Protein AF-0000000085176954 (afdb_homodimer)

pLDDT: mean 92.52, std 8.66, range [56.09, 98.75]

Structure (mmCIF, N/CA/C/O backbone):
data_AF-0000000085176954-model_v1
#
loop_
_entity.id
_entity.type
_entity.pdbx_description
1 polymer 'Uncharacterized protein'
#
loop_
_atom_site.group_PDB
_atom_site.id
_atom_site.type_symbol
_atom_site.label_atom_id
_atom_site.label_alt_id
_atom_site.label_comp_id
_atom_site.label_asym_id
_atom_site.label_entity_id
_atom_site.label_seq_id
_atom_site.pdbx_PDB_ins_code
_atom_site.Cartn_x
_atom_site.Cartn_y
_atom_site.Cartn_z
_atom_site.occupancy
_atom_site.B_iso_or_equiv
_atom_site.auth_seq_id
_atom_site.auth_comp_id
_atom_site.auth_asym_id
_atom_site.auth_atom_id
_atom_site.pdbx_PDB_model_num
ATOM 1 N N . MET A 1 1 ? 3.73 24.859 1.054 1 97.12 1 MET A N 1
ATOM 2 C CA . MET A 1 1 ? 4.754 23.859 0.743 1 97.12 1 MET A CA 1
ATOM 3 C C . MET A 1 1 ? 6.09 24.25 1.365 1 97.12 1 MET A C 1
ATOM 5 O O . MET A 1 1 ? 6.562 25.375 1.188 1 97.12 1 MET A O 1
ATOM 9 N N . ILE A 1 2 ? 6.617 23.312 2.092 1 95.75 2 ILE A N 1
ATOM 10 C CA . ILE A 1 2 ? 7.93 23.484 2.711 1 95.75 2 ILE A CA 1
ATOM 11 C C . ILE A 1 2 ? 9.016 22.969 1.763 1 95.75 2 ILE A C 1
ATOM 13 O O . ILE A 1 2 ? 9.008 21.797 1.373 1 95.75 2 ILE A O 1
ATOM 17 N N . ALA A 1 3 ? 9.977 23.812 1.433 1 93.88 3 ALA A N 1
ATOM 18 C CA . ALA A 1 3 ? 10.969 23.406 0.445 1 93.88 3 ALA A CA 1
ATOM 19 C C . ALA A 1 3 ? 12.383 23.703 0.931 1 93.88 3 ALA A C 1
ATOM 21 O O . ALA A 1 3 ? 12.609 24.719 1.595 1 93.88 3 ALA A O 1
ATOM 22 N N . HIS A 1 4 ? 13.219 22.797 0.667 1 89.81 4 HIS A N 1
ATOM 23 C CA . HIS A 1 4 ? 14.648 23.016 0.852 1 89.81 4 HIS A CA 1
ATOM 24 C C . HIS A 1 4 ? 15.266 23.672 -0.375 1 89.81 4 HIS A C 1
ATOM 26 O O . HIS A 1 4 ? 14.852 23.406 -1.505 1 89.81 4 HIS A O 1
ATOM 32 N N . ARG A 1 5 ? 16.297 24.391 -0.178 1 88.44 5 ARG A N 1
ATOM 33 C CA . ARG A 1 5 ? 16.906 25.156 -1.252 1 88.44 5 ARG A CA 1
ATOM 34 C C . ARG A 1 5 ? 17.453 24.234 -2.342 1 88.44 5 ARG A C 1
ATOM 36 O O . ARG A 1 5 ? 17.453 24.594 -3.521 1 88.44 5 ARG A O 1
ATOM 43 N N . LEU A 1 6 ? 17.844 23.078 -2.004 1 85.25 6 LEU A N 1
ATOM 44 C CA . LEU A 1 6 ? 18.438 22.141 -2.949 1 85.25 6 LEU A CA 1
ATOM 45 C C . LEU A 1 6 ? 17.375 21.531 -3.854 1 85.25 6 LEU A C 1
ATOM 47 O O . LEU A 1 6 ? 17.719 20.922 -4.879 1 85.25 6 LEU A O 1
ATOM 51 N N . ARG A 1 7 ? 16.078 21.766 -3.506 1 87.06 7 ARG A N 1
ATOM 52 C CA . ARG A 1 7 ? 15 21.188 -4.293 1 87.06 7 ARG A CA 1
ATOM 53 C C . ARG A 1 7 ? 14.055 22.266 -4.805 1 87.06 7 ARG A C 1
ATOM 55 O O . ARG A 1 7 ? 12.867 22 -5.027 1 87.06 7 ARG A O 1
ATOM 62 N N . ILE A 1 8 ? 14.594 23.375 -5 1 89.81 8 ILE A N 1
ATOM 63 C CA . ILE A 1 8 ? 13.742 24.531 -5.266 1 89.81 8 ILE A CA 1
ATOM 64 C C . ILE A 1 8 ? 13.031 24.344 -6.602 1 89.81 8 ILE A C 1
ATOM 66 O O . ILE A 1 8 ? 11.852 24.703 -6.738 1 89.81 8 ILE A O 1
ATOM 70 N N . GLU A 1 9 ? 13.664 23.859 -7.582 1 90.94 9 GLU A N 1
ATOM 71 C CA . GLU A 1 9 ? 13.047 23.719 -8.898 1 90.94 9 GLU A CA 1
ATOM 72 C C . GLU A 1 9 ? 11.867 22.75 -8.852 1 90.94 9 GLU A C 1
ATOM 74 O O . GLU A 1 9 ? 10.781 23.078 -9.336 1 90.94 9 GLU A O 1
ATOM 79 N N . HIS A 1 10 ? 12.133 21.688 -8.258 1 90.25 10 HIS A N 1
ATOM 80 C CA . HIS A 1 10 ? 11.055 20.703 -8.125 1 90.25 10 HIS A CA 1
ATOM 81 C C . HIS A 1 10 ? 9.914 21.266 -7.27 1 90.25 10 HIS A C 1
ATOM 83 O O . HIS A 1 10 ? 8.742 21.062 -7.594 1 90.25 10 HIS A O 1
ATOM 89 N N . ALA A 1 11 ? 10.266 21.859 -6.207 1 93.62 11 ALA A N 1
ATOM 90 C CA . ALA A 1 11 ? 9.273 22.406 -5.281 1 93.62 11 ALA A CA 1
ATOM 91 C C . ALA A 1 11 ? 8.398 23.453 -5.973 1 93.62 11 ALA A C 1
ATOM 93 O O . ALA A 1 11 ? 7.188 23.5 -5.75 1 93.62 11 ALA A O 1
ATOM 94 N N . GLN A 1 12 ? 9.023 24.25 -6.793 1 94.06 12 GLN A N 1
ATOM 95 C CA . GLN A 1 12 ? 8.281 25.281 -7.508 1 94.06 12 GLN A CA 1
ATOM 96 C C . GLN A 1 12 ? 7.277 24.672 -8.477 1 94.06 12 GLN A C 1
ATOM 98 O O . GLN A 1 12 ? 6.137 25.141 -8.57 1 94.06 12 GLN A O 1
ATOM 103 N N . LEU A 1 13 ? 7.676 23.688 -9.172 1 93.5 13 LEU A N 1
ATOM 104 C CA . LEU A 1 13 ? 6.785 23 -10.102 1 93.5 13 LEU A CA 1
ATOM 105 C C . LEU A 1 13 ? 5.59 22.406 -9.367 1 93.5 13 LEU A C 1
ATOM 107 O O . LEU A 1 13 ? 4.445 22.578 -9.789 1 93.5 13 LEU A O 1
ATOM 111 N N . LEU A 1 14 ? 5.914 21.719 -8.289 1 93.81 14 LEU A N 1
ATOM 112 C CA . LEU A 1 14 ? 4.863 21.094 -7.496 1 93.81 14 LEU A CA 1
ATOM 113 C C . LEU A 1 14 ? 3.924 22.141 -6.914 1 93.81 14 LEU A C 1
ATOM 115 O O . LEU A 1 14 ? 2.705 21.969 -6.902 1 93.81 14 LEU A O 1
ATOM 119 N N . ALA A 1 15 ? 4.449 23.203 -6.387 1 95.38 15 ALA A N 1
ATOM 120 C CA . ALA A 1 15 ? 3.656 24.281 -5.816 1 95.38 15 ALA A CA 1
ATOM 121 C C . ALA A 1 15 ? 2.713 24.891 -6.859 1 95.38 15 ALA A C 1
ATOM 123 O O . ALA A 1 15 ? 1.558 25.188 -6.555 1 95.38 15 ALA A O 1
ATOM 124 N N . ASP A 1 16 ? 3.195 25.062 -8.055 1 94.44 16 ASP A N 1
ATOM 125 C CA . ASP A 1 16 ? 2.369 25.594 -9.141 1 94.44 16 ASP A CA 1
ATOM 126 C C . ASP A 1 16 ? 1.221 24.641 -9.469 1 94.44 16 ASP A C 1
ATOM 128 O O . ASP A 1 16 ? 0.082 25.062 -9.648 1 94.44 16 ASP A O 1
ATOM 132 N N . GLN A 1 17 ? 1.556 23.422 -9.508 1 93.56 17 GLN A N 1
ATOM 133 C CA . GLN A 1 17 ? 0.558 22.406 -9.812 1 93.56 17 GLN A CA 1
ATOM 134 C C . GLN A 1 17 ? -0.548 22.391 -8.758 1 93.56 17 GLN A C 1
ATOM 136 O O . GLN A 1 17 ? -1.723 22.219 -9.094 1 93.56 17 GLN A O 1
ATOM 141 N N . LEU A 1 18 ? -0.175 22.578 -7.559 1 95.06 18 LEU A N 1
ATOM 142 C CA . LEU A 1 18 ? -1.117 22.453 -6.453 1 95.06 18 LEU A CA 1
ATOM 143 C C . LEU A 1 18 ? -1.654 23.828 -6.039 1 95.06 18 LEU A C 1
ATOM 145 O O . LEU A 1 18 ? -2.479 23.922 -5.129 1 95.06 18 LEU A O 1
ATOM 149 N N . GLN A 1 19 ? -1.152 24.906 -6.676 1 92.75 19 GLN A N 1
ATOM 150 C CA . GLN A 1 19 ? -1.479 26.266 -6.289 1 92.75 19 GLN A CA 1
ATOM 151 C C . GLN A 1 19 ? -1.178 26.516 -4.812 1 92.75 19 GLN A C 1
ATOM 153 O O . GLN A 1 19 ? -2.016 27.047 -4.082 1 92.75 19 GLN A O 1
ATOM 158 N N . ALA A 1 20 ? -0.007 26.078 -4.449 1 95.88 20 ALA A N 1
ATOM 159 C CA . ALA A 1 20 ? 0.414 26.156 -3.055 1 95.88 20 ALA A CA 1
ATOM 160 C C . ALA A 1 20 ? 1.292 27.391 -2.818 1 95.88 20 ALA A C 1
ATOM 162 O O . ALA A 1 20 ? 1.957 27.875 -3.738 1 95.88 20 ALA A O 1
ATOM 163 N N . HIS A 1 21 ? 1.226 27.953 -1.66 1 96.25 21 HIS A N 1
ATOM 164 C CA . HIS A 1 21 ? 2.18 28.953 -1.199 1 96.25 21 HIS A CA 1
ATOM 165 C C . HIS A 1 21 ? 3.504 28.312 -0.798 1 96.25 21 HIS A C 1
ATOM 167 O O . HIS A 1 21 ? 3.529 27.391 0.021 1 96.25 21 HIS A O 1
ATOM 173 N N . LEU A 1 22 ? 4.586 28.812 -1.343 1 96.56 22 LEU A N 1
ATOM 174 C CA . LEU A 1 22 ? 5.891 28.172 -1.201 1 96.56 22 LEU A CA 1
ATOM 175 C C . LEU A 1 22 ? 6.719 28.844 -0.116 1 96.56 22 LEU A C 1
ATOM 177 O O . LEU A 1 22 ? 6.844 30.078 -0.103 1 96.56 22 LEU A O 1
ATOM 181 N N . PHE A 1 23 ? 7.246 28.062 0.822 1 96.31 23 PHE A N 1
ATOM 182 C CA . PHE A 1 23 ? 8.18 28.5 1.853 1 96.31 23 PHE A CA 1
ATOM 183 C C . PHE A 1 23 ? 9.555 27.875 1.638 1 96.31 23 PHE A C 1
ATOM 185 O O . PHE A 1 23 ? 9.742 26.688 1.876 1 96.31 23 PHE A O 1
ATOM 192 N N . ILE A 1 24 ? 10.508 28.672 1.276 1 93.12 24 ILE A N 1
ATOM 193 C CA . ILE A 1 24 ? 11.852 28.188 0.994 1 93.12 24 ILE A CA 1
ATOM 194 C C . ILE A 1 24 ? 12.789 28.578 2.131 1 93.12 24 ILE A C 1
ATOM 196 O O . ILE A 1 24 ? 12.797 29.734 2.572 1 93.12 24 ILE A O 1
ATOM 200 N N . ASP A 1 25 ? 13.516 27.609 2.598 1 87.5 25 ASP A N 1
ATOM 201 C CA . ASP A 1 25 ? 14.586 27.891 3.545 1 87.5 25 ASP A CA 1
ATOM 202 C C . ASP A 1 25 ? 15.883 28.234 2.818 1 87.5 25 ASP A C 1
ATOM 204 O O . ASP A 1 25 ? 16.75 27.375 2.648 1 87.5 25 ASP A O 1
ATOM 208 N N . GLU A 1 26 ? 16.141 29.438 2.559 1 83.31 26 GLU A N 1
ATOM 209 C CA . GLU A 1 26 ? 17.297 29.875 1.785 1 83.31 26 GLU A CA 1
ATOM 210 C C . GLU A 1 26 ? 18.547 29.953 2.656 1 83.31 26 GLU A C 1
ATOM 212 O O . GLU A 1 26 ? 19.672 29.891 2.148 1 83.31 26 GLU A O 1
ATOM 217 N N . THR A 1 27 ? 18.375 30.109 3.902 1 81.88 27 THR A N 1
ATOM 218 C CA . THR A 1 27 ? 19.516 30.422 4.754 1 81.88 27 THR A CA 1
ATOM 219 C C . THR A 1 27 ? 19.875 29.219 5.625 1 81.88 27 THR A C 1
ATOM 221 O O . THR A 1 27 ? 20.766 29.312 6.477 1 81.88 27 THR A O 1
ATOM 224 N N . GLY A 1 28 ? 19.203 28.078 5.445 1 82.81 28 GLY A N 1
ATOM 225 C CA . GLY A 1 28 ? 19.562 26.844 6.133 1 82.81 28 GLY A CA 1
ATOM 226 C C . GLY A 1 28 ? 19.141 26.828 7.59 1 82.81 28 GLY A C 1
ATOM 227 O O . GLY A 1 28 ? 19.891 26.375 8.453 1 82.81 28 GLY A O 1
ATOM 228 N N . HIS A 1 29 ? 18.047 27.484 7.953 1 88.38 29 HIS A N 1
ATOM 229 C CA . HIS A 1 29 ? 17.531 27.469 9.32 1 88.38 29 HIS A CA 1
ATOM 230 C C . HIS A 1 29 ? 17 26.094 9.703 1 88.38 29 HIS A C 1
ATOM 232 O O . HIS A 1 29 ? 16.906 25.766 10.891 1 88.38 29 HIS A O 1
ATOM 238 N N . GLY A 1 30 ? 16.594 25.328 8.688 1 88.81 30 GLY A N 1
ATOM 239 C CA . GLY A 1 30 ? 16.156 23.969 8.953 1 88.81 30 GLY A CA 1
ATOM 240 C C . GLY A 1 30 ? 14.656 23.781 8.781 1 88.81 30 GLY A C 1
ATOM 241 O O . GLY A 1 30 ? 13.906 24.766 8.703 1 88.81 30 GLY A O 1
ATOM 242 N N . ALA A 1 31 ? 14.211 22.578 8.805 1 90.62 31 ALA A N 1
ATOM 243 C CA . ALA A 1 31 ? 12.82 22.203 8.562 1 90.62 31 ALA A CA 1
ATOM 244 C C . ALA A 1 31 ? 11.914 22.75 9.672 1 90.62 31 ALA A C 1
ATOM 246 O O . ALA A 1 31 ? 10.82 23.25 9.398 1 90.62 31 ALA A O 1
ATOM 247 N N . ASN A 1 32 ? 12.383 22.562 10.898 1 94.5 32 ASN A N 1
ATOM 248 C CA . ASN A 1 32 ? 11.594 23.047 12.016 1 94.5 32 ASN A CA 1
ATOM 249 C C . ASN A 1 32 ? 11.195 24.516 11.828 1 94.5 32 ASN A C 1
ATOM 251 O O . ASN A 1 32 ? 10.016 24.859 11.883 1 94.5 32 ASN A O 1
ATOM 255 N N . TRP A 1 33 ? 12.203 25.312 11.547 1 94.88 33 TRP A N 1
ATOM 256 C C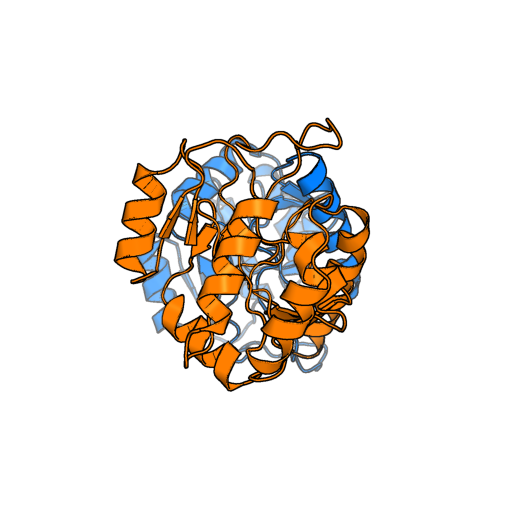A . TRP A 1 33 ? 12.008 26.75 11.367 1 94.88 33 TRP A CA 1
ATOM 257 C C . TRP A 1 33 ? 11.047 27.016 10.211 1 94.88 33 TRP A C 1
ATOM 259 O O . TRP A 1 33 ? 10.164 27.875 10.328 1 94.88 33 TRP A O 1
ATOM 269 N N . ASN A 1 34 ? 11.156 26.375 9.195 1 96 34 ASN A N 1
ATOM 270 C CA . ASN A 1 34 ? 10.344 26.594 8.008 1 96 34 ASN A CA 1
ATOM 271 C C . ASN A 1 34 ? 8.898 26.156 8.227 1 96 34 ASN A C 1
ATOM 273 O O . ASN A 1 34 ? 7.973 26.797 7.734 1 96 34 ASN A O 1
ATOM 277 N N . HIS A 1 35 ? 8.664 25.047 8.914 1 97.69 35 HIS A N 1
ATOM 278 C CA . HIS A 1 35 ? 7.312 24.625 9.273 1 97.69 35 HIS A CA 1
ATOM 279 C C . HIS A 1 35 ? 6.641 25.656 10.18 1 97.69 35 HIS A C 1
ATOM 281 O O . HIS A 1 35 ? 5.449 25.922 10.047 1 97.69 35 HIS A O 1
ATOM 287 N N . HIS A 1 36 ? 7.453 26.156 11.102 1 97.56 36 HIS A N 1
ATOM 288 C CA . HIS A 1 36 ? 6.926 27.203 11.969 1 97.56 36 HIS A CA 1
ATOM 289 C C . HIS A 1 36 ? 6.418 28.391 11.156 1 97.56 36 HIS A C 1
ATOM 291 O O . HIS A 1 36 ? 5.316 28.891 11.391 1 97.56 36 HIS A O 1
ATOM 297 N N . ARG A 1 37 ? 7.199 28.828 10.219 1 97 37 ARG A N 1
ATOM 298 C CA . ARG A 1 37 ? 6.828 29.938 9.352 1 97 37 ARG A CA 1
ATOM 299 C C . ARG A 1 37 ? 5.539 29.641 8.594 1 97 37 ARG A C 1
ATOM 301 O O . ARG A 1 37 ? 4.68 30.5 8.453 1 97 37 ARG A O 1
ATOM 308 N N . ALA A 1 38 ? 5.465 28.453 8.102 1 97.81 38 ALA A N 1
ATOM 309 C CA . ALA A 1 38 ? 4.281 28.047 7.344 1 97.81 38 ALA A CA 1
ATOM 310 C C . ALA A 1 38 ? 3.031 28.094 8.219 1 97.81 38 ALA A C 1
ATOM 312 O O . ALA A 1 38 ? 1.975 28.547 7.77 1 97.81 38 ALA A O 1
ATOM 313 N N . LEU A 1 39 ? 3.154 27.641 9.43 1 98.25 39 LEU A N 1
ATOM 314 C CA . LEU A 1 39 ? 1.998 27.625 10.32 1 98.25 39 LEU A CA 1
ATOM 315 C C . LEU A 1 39 ? 1.638 29.047 10.758 1 98.25 39 LEU A C 1
ATOM 317 O O . LEU A 1 39 ? 0.461 29.359 10.961 1 98.25 39 LEU A O 1
ATOM 321 N N . GLU A 1 40 ? 2.664 29.906 10.891 1 97.94 40 GLU A N 1
ATOM 322 C CA . GLU A 1 40 ? 2.385 31.328 11.141 1 97.94 40 GLU A CA 1
ATOM 323 C C . GLU A 1 40 ? 1.539 31.922 10.016 1 97.94 40 GLU A C 1
ATOM 325 O O . GLU A 1 40 ? 0.582 32.656 10.281 1 97.94 40 GLU A O 1
ATOM 330 N N . TRP A 1 41 ? 1.962 31.656 8.867 1 98 41 TRP A N 1
ATOM 331 C CA . TRP A 1 41 ? 1.202 32.125 7.703 1 98 41 TRP A CA 1
ATOM 332 C C . TRP A 1 41 ? -0.198 31.516 7.699 1 98 41 TRP A C 1
ATOM 334 O O . TRP A 1 41 ? -1.18 32.219 7.434 1 98 41 TRP A O 1
ATOM 344 N N . ALA A 1 42 ? -0.316 30.234 7.969 1 98.06 42 ALA A N 1
ATOM 345 C CA . ALA A 1 42 ? -1.596 29.531 7.984 1 98.06 42 ALA A CA 1
ATOM 346 C C . ALA A 1 42 ? -2.564 30.188 8.977 1 98.06 42 ALA A C 1
ATOM 348 O O . ALA A 1 42 ? -3.771 30.234 8.727 1 98.06 42 ALA A O 1
ATOM 349 N N . ALA A 1 43 ? -2.066 30.656 10.078 1 97.38 43 ALA A N 1
ATOM 350 C CA . ALA A 1 43 ? -2.881 31.266 11.125 1 97.38 43 ALA A CA 1
ATOM 351 C C . ALA A 1 43 ? -3.621 32.5 10.594 1 97.38 43 ALA A C 1
ATOM 353 O O . ALA A 1 43 ? -4.641 32.906 11.156 1 97.38 43 ALA A O 1
ATOM 354 N N . ARG A 1 44 ? -3.115 33.031 9.555 1 96.81 44 ARG A N 1
ATOM 355 C CA . ARG A 1 44 ? -3.676 34.281 9.016 1 96.81 44 ARG A CA 1
ATOM 356 C C . ARG A 1 44 ? -4.625 34 7.859 1 96.81 44 ARG A C 1
ATOM 358 O O . ARG A 1 44 ? -5.188 34.906 7.27 1 96.81 44 ARG A O 1
ATOM 365 N N . GLN A 1 45 ? -4.773 32.75 7.52 1 96.56 45 GLN A N 1
ATOM 366 C CA . GLN A 1 45 ? -5.656 32.375 6.418 1 96.56 45 GLN A CA 1
ATOM 367 C C . GLN A 1 45 ? -7.062 32.062 6.918 1 96.56 45 GLN A C 1
ATOM 369 O O . GLN A 1 45 ? -7.238 31.609 8.047 1 96.56 45 GLN A O 1
ATOM 374 N N . GLU A 1 46 ? -8.062 32.25 6.094 1 93.19 46 GLU A N 1
ATOM 375 C CA . GLU A 1 46 ? -9.445 31.953 6.426 1 93.19 46 GLU A CA 1
ATOM 376 C C . GLU A 1 46 ? -9.75 30.469 6.188 1 93.19 46 GLU A C 1
ATOM 378 O O . GLU A 1 46 ? -10.586 29.891 6.883 1 93.19 46 GLU A O 1
ATOM 383 N N . CYS A 1 47 ? -9.039 29.938 5.262 1 94 47 CYS A N 1
ATOM 384 C CA . CYS A 1 47 ? -9.297 28.547 4.906 1 94 47 CYS A CA 1
ATOM 385 C C . CYS A 1 47 ? -8.352 27.609 5.652 1 94 47 CYS A C 1
ATOM 387 O O . CYS A 1 47 ? -7.305 28.031 6.145 1 94 47 CYS A O 1
ATOM 389 N N . ARG A 1 48 ? -8.75 26.375 5.746 1 96.75 48 ARG A N 1
ATOM 390 C CA . ARG A 1 48 ? -7.91 25.328 6.32 1 96.75 48 ARG A CA 1
ATOM 391 C C . ARG A 1 48 ? -6.707 25.047 5.43 1 96.75 48 ARG A C 1
ATOM 393 O O . ARG A 1 48 ? -6.852 24.891 4.211 1 96.75 48 ARG A O 1
ATOM 400 N N . VAL A 1 49 ? -5.504 24.984 6.039 1 97.81 49 VAL A N 1
ATOM 401 C CA . VAL A 1 49 ? -4.258 24.859 5.285 1 97.81 49 VAL A CA 1
ATOM 402 C C . VAL A 1 49 ? -3.678 23.469 5.461 1 97.81 49 VAL A C 1
ATOM 404 O O . VAL A 1 49 ? -3.715 22.906 6.559 1 97.81 49 VAL A O 1
ATOM 407 N N . VAL A 1 50 ? -3.223 22.891 4.379 1 98.62 50 VAL A N 1
ATOM 408 C CA . VAL A 1 50 ? -2.445 21.656 4.398 1 98.62 50 VAL A CA 1
ATOM 409 C C . VAL A 1 50 ? -0.967 21.969 4.18 1 98.62 50 VAL A C 1
ATOM 411 O O . VAL A 1 50 ? -0.612 22.703 3.252 1 98.62 50 VAL A O 1
ATOM 414 N N . VAL A 1 51 ? -0.116 21.516 5.062 1 98.56 51 VAL A N 1
ATOM 415 C CA . VAL A 1 51 ? 1.328 21.672 4.934 1 98.56 51 VAL A CA 1
ATOM 416 C C . VAL A 1 51 ? 1.914 20.469 4.203 1 98.56 51 VAL A C 1
ATOM 418 O O . VAL A 1 51 ? 1.622 19.328 4.555 1 98.56 51 VAL A O 1
ATOM 421 N N . LEU A 1 52 ? 2.742 20.688 3.223 1 97.88 52 LEU A N 1
ATOM 422 C CA . LEU A 1 52 ? 3.324 19.656 2.371 1 97.88 52 LEU A CA 1
ATOM 423 C C . LEU A 1 52 ? 4.82 19.906 2.176 1 97.88 52 LEU A C 1
ATOM 425 O O . LEU A 1 52 ? 5.238 21.016 1.852 1 97.88 52 LEU A O 1
ATOM 429 N N . GLU A 1 53 ? 5.668 18.875 2.408 1 95.94 53 GLU A N 1
ATOM 430 C CA . GLU A 1 53 ? 7.098 18.984 2.143 1 95.94 53 GLU A CA 1
ATOM 431 C C . GLU A 1 53 ? 7.398 18.797 0.657 1 95.94 53 GLU A C 1
ATOM 433 O O . GLU A 1 53 ? 6.625 18.172 -0.064 1 95.94 53 GLU A O 1
ATOM 438 N N . ASP A 1 54 ? 8.523 19.234 0.259 1 93.5 54 ASP A N 1
ATOM 439 C CA . ASP A 1 54 ? 8.914 19.281 -1.147 1 93.5 54 ASP A CA 1
ATOM 440 C C . ASP A 1 54 ? 9.234 17.891 -1.687 1 93.5 54 ASP A C 1
ATOM 442 O O . ASP A 1 54 ? 9.312 17.703 -2.9 1 93.5 54 ASP A O 1
ATOM 446 N N . ASP A 1 55 ? 9.414 16.953 -0.81 1 92.81 55 ASP A N 1
ATOM 447 C CA . ASP A 1 55 ? 9.703 15.594 -1.285 1 92.81 55 ASP A CA 1
ATOM 448 C C . ASP A 1 55 ? 8.484 14.688 -1.146 1 92.81 55 ASP A C 1
ATOM 450 O O . ASP A 1 55 ? 8.602 13.469 -1.248 1 92.81 55 ASP A O 1
ATOM 454 N N . ALA A 1 56 ? 7.324 15.32 -0.902 1 95.44 56 ALA A N 1
ATOM 455 C CA . ALA A 1 56 ? 6.059 14.594 -0.975 1 95.44 56 ALA A CA 1
ATOM 456 C C . ALA A 1 56 ? 5.648 14.352 -2.424 1 95.44 56 ALA A C 1
ATOM 458 O O . ALA A 1 56 ? 5.867 15.203 -3.289 1 95.44 56 ALA A O 1
ATOM 459 N N . LEU A 1 57 ? 5.086 13.234 -2.678 1 95.31 57 LEU A N 1
ATOM 460 C CA . LEU A 1 57 ? 4.555 12.867 -3.986 1 95.31 57 LEU A CA 1
ATOM 461 C C . LEU A 1 57 ? 3.047 12.672 -3.926 1 95.31 57 LEU A C 1
ATOM 463 O O . LEU A 1 57 ? 2.572 11.578 -3.596 1 95.31 57 LEU A O 1
ATOM 467 N N . PRO A 1 58 ? 2.281 13.695 -4.23 1 97.12 58 PRO A N 1
ATOM 468 C CA . PRO A 1 58 ? 0.822 13.602 -4.148 1 97.12 58 PRO A CA 1
ATOM 469 C C . PRO A 1 58 ? 0.242 12.586 -5.137 1 97.12 58 PRO A C 1
ATOM 471 O O . PRO A 1 58 ? 0.73 12.469 -6.262 1 97.12 58 PRO A O 1
ATOM 474 N N . VAL A 1 59 ? -0.787 11.852 -4.707 1 96.31 59 VAL A N 1
ATOM 475 C CA . VAL A 1 59 ? -1.49 10.93 -5.594 1 96.31 59 VAL A CA 1
ATOM 476 C C . VAL A 1 59 ? -2.352 11.719 -6.582 1 96.31 59 VAL A C 1
ATOM 478 O O . VAL A 1 59 ? -2.568 12.922 -6.402 1 96.31 59 VAL A O 1
ATOM 481 N N . GLN A 1 60 ? -2.832 10.977 -7.594 1 94.19 60 GLN A N 1
ATOM 482 C CA . GLN A 1 60 ? -3.775 11.586 -8.523 1 94.19 60 GLN A CA 1
ATOM 483 C C . GLN A 1 60 ? -5.043 12.039 -7.801 1 94.19 60 GLN A C 1
ATOM 485 O O . GLN A 1 60 ? -5.609 11.281 -7.004 1 94.19 60 GLN A O 1
ATOM 490 N N . GLY A 1 61 ? -5.453 13.32 -8.07 1 95.81 61 GLY A N 1
ATOM 491 C CA . GLY A 1 61 ? -6.648 13.844 -7.43 1 95.81 61 GLY A CA 1
ATOM 492 C C . GLY A 1 61 ? -6.422 14.266 -5.992 1 95.81 61 GLY A C 1
ATOM 493 O O . GLY A 1 61 ? -7.363 14.32 -5.199 1 95.81 61 GLY A O 1
ATOM 494 N N . PHE A 1 62 ? -5.215 14.508 -5.68 1 97.62 62 PHE A N 1
ATOM 495 C CA . PHE A 1 62 ? -4.777 14.797 -4.316 1 97.62 62 PHE A CA 1
ATOM 496 C C . PHE A 1 62 ? -5.621 15.906 -3.703 1 97.62 62 PHE A C 1
ATOM 498 O O . PHE A 1 62 ? -6.156 15.75 -2.604 1 97.62 62 PHE A O 1
ATOM 505 N N . VAL A 1 63 ? -5.828 17 -4.371 1 97.31 63 VAL A N 1
ATOM 506 C CA . VAL A 1 63 ? -6.492 18.188 -3.822 1 97.31 63 VAL A CA 1
ATOM 507 C C . VAL A 1 63 ? -7.934 17.844 -3.459 1 97.31 63 VAL A C 1
ATOM 509 O O . VAL A 1 63 ? -8.383 18.125 -2.348 1 97.31 63 VAL A O 1
ATOM 512 N N . ALA A 1 64 ? -8.641 17.188 -4.34 1 97.38 64 ALA A N 1
ATOM 513 C CA . ALA A 1 64 ? -10.031 16.812 -4.082 1 97.38 64 ALA A CA 1
ATOM 514 C C . ALA A 1 64 ? -10.133 15.859 -2.904 1 97.38 64 ALA A C 1
ATOM 516 O O . ALA A 1 64 ? -11.031 15.977 -2.07 1 97.38 64 ALA A O 1
ATOM 517 N N . LYS A 1 65 ? -9.211 14.953 -2.869 1 98.25 65 LYS A N 1
ATOM 518 C CA . LYS A 1 65 ? -9.211 13.961 -1.794 1 98.25 65 LYS A CA 1
ATOM 519 C C . LYS A 1 65 ? -8.961 14.625 -0.441 1 98.25 65 LYS A C 1
ATOM 521 O O . LYS A 1 65 ? -9.633 14.312 0.543 1 98.25 65 LYS A O 1
ATOM 526 N N . VAL A 1 66 ? -8.031 15.531 -0.436 1 98.19 66 VAL A N 1
ATOM 527 C CA . VAL A 1 66 ? -7.707 16.234 0.798 1 98.19 66 VAL A CA 1
ATOM 528 C C . VAL A 1 66 ? -8.906 17.062 1.25 1 98.19 66 VAL A C 1
ATOM 530 O O . VAL A 1 66 ? -9.234 17.094 2.438 1 98.19 66 VAL A O 1
ATOM 533 N N . ILE A 1 67 ? -9.547 17.719 0.356 1 97.81 67 ILE A N 1
ATOM 534 C CA . ILE A 1 67 ? -10.711 18.547 0.682 1 97.81 67 ILE A CA 1
ATOM 535 C C . ILE A 1 67 ? -11.781 17.688 1.341 1 97.81 67 ILE A C 1
ATOM 537 O O . ILE A 1 67 ? -12.391 18.094 2.336 1 97.81 67 ILE A O 1
ATOM 541 N N . ASP A 1 68 ? -12 16.562 0.838 1 98.25 68 ASP A N 1
ATOM 542 C CA . ASP A 1 68 ? -12.977 15.648 1.41 1 98.25 68 ASP A CA 1
ATOM 543 C C . ASP A 1 68 ? -12.625 15.297 2.854 1 98.25 68 ASP A C 1
ATOM 545 O O . ASP A 1 68 ? -13.484 15.344 3.738 1 98.25 68 ASP A O 1
ATOM 549 N N . TRP A 1 69 ? -11.383 14.984 3.068 1 98.56 69 TRP A N 1
ATOM 550 C CA . TRP A 1 69 ? -10.938 14.609 4.41 1 98.56 69 TRP A CA 1
ATOM 551 C C . TRP A 1 69 ? -11.07 15.789 5.371 1 98.56 69 TRP A C 1
ATOM 553 O O . TRP A 1 69 ? -11.516 15.625 6.508 1 98.56 69 TRP A O 1
ATOM 563 N N . LEU A 1 70 ? -10.703 16.953 4.918 1 98.38 70 LEU A N 1
ATOM 564 C CA . LEU A 1 70 ? -10.789 18.141 5.758 1 98.38 70 LEU A CA 1
ATOM 565 C C . LEU A 1 70 ? -12.242 18.438 6.121 1 98.38 70 LEU A C 1
ATOM 567 O O . LEU A 1 70 ? -12.523 18.875 7.238 1 98.38 70 LEU A O 1
ATOM 571 N N . SER A 1 71 ? -13.133 18.203 5.184 1 97.94 71 SER A N 1
ATOM 572 C CA . SER A 1 71 ? -14.555 18.438 5.418 1 97.94 71 SER A CA 1
ATOM 573 C C . SER A 1 71 ? -15.117 17.453 6.43 1 97.94 71 SER A C 1
ATOM 575 O O . SER A 1 71 ? -15.969 17.812 7.246 1 97.94 71 SER A O 1
ATOM 577 N N . ARG A 1 72 ? -14.656 16.266 6.418 1 98.06 72 ARG A N 1
ATOM 578 C CA . ARG A 1 72 ? -15.133 15.219 7.301 1 98.06 72 ARG A CA 1
ATOM 579 C C . ARG A 1 72 ? -14.586 15.391 8.711 1 98.06 72 ARG A C 1
ATOM 581 O O . ARG A 1 72 ? -15.234 14.992 9.688 1 98.06 72 ARG A O 1
ATOM 588 N N . PHE A 1 73 ? -13.406 15.984 8.789 1 98.19 73 PHE A N 1
ATOM 589 C CA . PHE A 1 73 ? -12.727 16.109 10.078 1 98.19 73 PHE A CA 1
ATOM 590 C C . PHE A 1 73 ? -12.242 17.547 10.289 1 98.19 73 PHE A C 1
ATOM 592 O O . PHE A 1 73 ? -11.039 17.766 10.461 1 98.19 73 PHE A O 1
ATOM 599 N N . PRO A 1 74 ? -13.141 18.469 10.359 1 97.25 74 PRO A N 1
ATOM 600 C CA . PRO A 1 74 ? -12.758 19.891 10.383 1 97.25 74 PRO A CA 1
ATOM 601 C C . PRO A 1 74 ? -11.992 20.266 11.648 1 97.25 74 PRO A C 1
ATOM 603 O O . PRO A 1 74 ? -11.195 21.219 11.633 1 97.25 74 PRO A O 1
ATOM 606 N N . ASP A 1 75 ? -12.141 19.5 12.734 1 97.12 75 ASP A N 1
ATOM 607 C CA . ASP A 1 75 ? -11.562 19.922 14.008 1 97.12 75 ASP A CA 1
ATOM 608 C C . ASP A 1 75 ? -10.453 18.984 14.445 1 97.12 75 ASP A C 1
ATOM 610 O O . ASP A 1 75 ? -9.977 19.047 15.586 1 97.12 75 ASP A O 1
ATOM 614 N N . ASP A 1 76 ? -10 18.062 13.57 1 98.06 76 ASP A N 1
ATOM 615 C CA . ASP A 1 76 ? -9.031 17.031 13.938 1 98.06 76 ASP A CA 1
ATOM 616 C C . ASP A 1 76 ? -7.691 17.266 13.242 1 98.06 76 ASP A C 1
ATOM 618 O O . ASP A 1 76 ? -7.648 17.812 12.141 1 98.06 76 ASP A O 1
ATOM 622 N N . MET A 1 77 ? -6.617 16.891 13.961 1 98.31 77 MET A N 1
ATOM 623 C CA . MET A 1 77 ? -5.309 16.828 13.312 1 98.31 77 MET A CA 1
ATOM 624 C C . MET A 1 77 ? -5.273 15.695 12.281 1 98.31 77 MET A C 1
ATOM 626 O O . MET A 1 77 ? -5.656 14.562 12.578 1 98.31 77 MET A O 1
ATOM 630 N N . LEU A 1 78 ? -4.898 16.047 11.055 1 98.69 78 LEU A N 1
ATOM 631 C CA . LEU A 1 78 ? -4.836 15.055 9.984 1 98.69 78 LEU A CA 1
ATOM 632 C C . LEU A 1 78 ? -3.418 14.938 9.438 1 98.69 78 LEU A C 1
ATOM 634 O O . LEU A 1 78 ? -2.721 15.945 9.281 1 98.69 78 LEU A O 1
ATOM 638 N N . SER A 1 79 ? -2.969 13.773 9.234 1 98.75 79 SER A N 1
ATOM 639 C CA . SER A 1 79 ? -1.764 13.477 8.469 1 98.75 79 SER A CA 1
ATOM 640 C C . SER A 1 79 ? -2.08 12.602 7.258 1 98.75 79 SER A C 1
ATOM 642 O O . SER A 1 79 ? -2.73 11.562 7.395 1 98.75 79 SER A O 1
ATOM 644 N N . PHE A 1 80 ? -1.615 12.977 6.094 1 98.75 80 PHE A N 1
ATOM 645 C CA . PHE A 1 80 ? -1.988 12.289 4.863 1 98.75 80 PHE A CA 1
ATOM 646 C C . PHE A 1 80 ? -0.864 11.375 4.391 1 98.75 80 PHE A C 1
ATOM 648 O O . PHE A 1 80 ? -0.838 10.961 3.229 1 98.75 80 PHE A O 1
ATOM 655 N N . TYR A 1 81 ? 0.1 11.148 5.25 1 98 81 TYR A N 1
ATOM 656 C CA . TYR A 1 81 ? 1.221 10.258 4.98 1 98 81 TYR A CA 1
ATOM 657 C C . TYR A 1 81 ? 1.483 9.336 6.164 1 98 81 TYR A C 1
ATOM 659 O O . TYR A 1 81 ? 1.781 9.797 7.266 1 98 81 TYR A O 1
ATOM 667 N N . LEU A 1 82 ? 1.271 8.102 5.949 1 96.75 82 LEU A N 1
ATOM 668 C CA . LEU A 1 82 ? 1.619 7.055 6.902 1 96.75 82 LEU A CA 1
ATOM 669 C C . LEU A 1 82 ? 2.791 6.223 6.391 1 96.75 82 LEU A C 1
ATOM 671 O O . LEU A 1 82 ? 2.611 5.332 5.559 1 96.75 82 LEU A O 1
ATOM 675 N N . GLY A 1 83 ? 3.938 6.504 6.922 1 94.06 83 GLY A N 1
ATOM 676 C CA . GLY A 1 83 ? 5.168 5.992 6.34 1 94.06 83 GLY A CA 1
ATOM 677 C C . GLY A 1 83 ? 5.637 4.699 6.977 1 94.06 83 GLY A C 1
ATOM 678 O O . GLY A 1 83 ? 5.34 4.434 8.141 1 94.06 83 GLY A O 1
ATOM 679 N N . THR A 1 84 ? 6.375 4.008 6.109 1 89.69 84 THR A N 1
ATOM 680 C CA . THR A 1 84 ? 7.059 2.812 6.586 1 89.69 84 THR A CA 1
ATOM 681 C C . THR A 1 84 ? 8.438 3.166 7.141 1 89.69 84 THR A C 1
ATOM 683 O O . THR A 1 84 ? 8.914 4.289 6.969 1 89.69 84 THR A O 1
ATOM 686 N N . GLY A 1 85 ? 9.078 2.322 7.855 1 79.44 85 GLY A N 1
ATOM 687 C CA . GLY A 1 85 ? 10.469 2.443 8.258 1 79.44 85 GLY A CA 1
ATOM 688 C C . GLY A 1 85 ? 10.656 3.234 9.539 1 79.44 85 GLY A C 1
ATOM 689 O O . GLY A 1 85 ? 11.266 2.746 10.492 1 79.44 85 GLY A O 1
ATOM 690 N N . ARG A 1 86 ? 10.195 4.531 9.453 1 82.31 86 ARG A N 1
ATOM 691 C CA . ARG A 1 86 ? 10.375 5.371 10.633 1 82.31 86 ARG A CA 1
ATOM 692 C C . ARG A 1 86 ? 9.055 6 11.07 1 82.31 86 ARG A C 1
ATOM 694 O O . ARG A 1 86 ? 8.211 6.316 10.234 1 82.31 86 ARG A O 1
ATOM 701 N N . PRO A 1 87 ? 8.938 6.23 12.43 1 87.81 87 PRO A N 1
ATOM 702 C CA . PRO A 1 87 ? 9.758 5.684 13.516 1 87.81 87 PRO A CA 1
ATOM 703 C C . PRO A 1 87 ? 9.523 4.191 13.734 1 87.81 87 PRO A C 1
ATOM 705 O O . PRO A 1 87 ? 8.383 3.732 13.734 1 87.81 87 PRO A O 1
ATOM 708 N N . PRO A 1 88 ? 10.562 3.42 14 1 88.31 88 PRO A N 1
ATOM 709 C CA . PRO A 1 88 ? 10.453 1.961 14.07 1 88.31 88 PRO A CA 1
ATOM 710 C C . PRO A 1 88 ? 9.508 1.493 15.172 1 88.31 88 PRO A C 1
ATOM 712 O O . PRO A 1 88 ? 8.812 0.487 15.016 1 88.31 88 PRO A O 1
ATOM 715 N N . GLN A 1 89 ? 9.461 2.195 16.234 1 91.5 89 GLN A N 1
ATOM 716 C CA . GLN A 1 89 ? 8.711 1.741 17.391 1 91.5 89 GLN A CA 1
ATOM 717 C C . GLN A 1 89 ? 7.207 1.81 17.141 1 91.5 89 GLN A C 1
ATOM 719 O O . GLN A 1 89 ? 6.418 1.203 17.875 1 91.5 89 GLN A O 1
ATOM 724 N N . TYR A 1 90 ? 6.777 2.51 16.094 1 94.5 90 TYR A N 1
ATOM 725 C CA . TYR A 1 90 ? 5.348 2.672 15.852 1 94.5 90 TYR A CA 1
ATOM 726 C C . TYR A 1 90 ? 4.875 1.731 14.75 1 94.5 90 TYR A C 1
ATOM 728 O O . TYR A 1 90 ? 3.67 1.59 14.523 1 94.5 90 TYR A O 1
ATOM 736 N N . GLN A 1 91 ? 5.762 1.074 14.117 1 94.69 91 GLN A N 1
ATOM 737 C CA . GLN A 1 91 ? 5.41 0.342 12.906 1 94.69 91 GLN A CA 1
ATOM 738 C C . GLN A 1 91 ? 4.473 -0.822 13.219 1 94.69 91 GLN A C 1
ATOM 740 O O . GLN A 1 91 ? 3.518 -1.07 12.477 1 94.69 91 GLN A O 1
ATOM 745 N N . LEU A 1 92 ? 4.766 -1.54 14.305 1 95.31 92 LEU A N 1
ATOM 746 C CA . LEU A 1 92 ? 3.883 -2.646 14.664 1 95.31 92 LEU A CA 1
ATOM 747 C C . LEU A 1 92 ? 2.494 -2.135 15.031 1 95.31 92 LEU A C 1
ATOM 749 O O . LEU A 1 92 ? 1.486 -2.75 14.672 1 95.31 92 LEU A O 1
ATOM 753 N N . GLU A 1 93 ? 2.439 -1.074 15.742 1 96.56 93 GLU A N 1
ATOM 754 C CA . GLU A 1 93 ? 1.148 -0.475 16.062 1 96.56 93 GLU A CA 1
ATOM 755 C C . GLU A 1 93 ? 0.393 -0.071 14.805 1 96.56 93 GLU A C 1
ATOM 757 O O . GLU A 1 93 ? -0.804 -0.338 14.68 1 96.56 93 GLU A O 1
ATOM 762 N N . ILE A 1 94 ? 1.068 0.597 13.922 1 96.88 94 ILE A N 1
ATOM 763 C CA . ILE A 1 94 ? 0.475 0.999 12.648 1 96.88 94 ILE A CA 1
ATOM 764 C C . ILE A 1 94 ? -0.096 -0.225 11.938 1 96.88 94 ILE A C 1
ATOM 766 O O . ILE A 1 94 ? -1.261 -0.229 11.531 1 96.88 94 ILE A O 1
ATOM 770 N N . ALA A 1 95 ? 0.686 -1.267 11.875 1 95.69 95 ALA A N 1
ATOM 771 C CA . ALA A 1 95 ? 0.286 -2.477 11.164 1 95.69 95 ALA A CA 1
ATOM 772 C C . ALA A 1 95 ? -0.961 -3.096 11.789 1 95.69 95 ALA A C 1
ATOM 774 O O . ALA A 1 95 ? -1.895 -3.479 11.078 1 95.69 95 ALA A O 1
ATOM 775 N N . THR A 1 96 ? -0.979 -3.201 13.062 1 96.56 96 THR A N 1
ATOM 776 C CA . THR A 1 96 ? -2.105 -3.811 13.758 1 96.56 96 THR A CA 1
ATOM 777 C C . THR A 1 96 ? -3.375 -2.986 13.555 1 96.56 96 THR A C 1
ATOM 779 O O . THR A 1 96 ? -4.461 -3.541 13.375 1 96.56 96 THR A O 1
ATOM 782 N N . LYS A 1 97 ? -3.238 -1.727 13.578 1 97.62 97 LYS A N 1
ATOM 783 C CA . LYS A 1 97 ? -4.395 -0.859 13.367 1 97.62 97 LYS A CA 1
ATOM 784 C C . LYS A 1 97 ? -4.891 -0.938 11.93 1 97.62 97 LYS A C 1
ATOM 786 O O . LYS A 1 97 ? -6.094 -0.887 11.68 1 97.62 97 LYS A O 1
ATOM 791 N N . LEU A 1 98 ? -3.957 -1.047 11.016 1 96.62 98 LEU A N 1
ATOM 792 C CA . LEU A 1 98 ? -4.352 -1.196 9.625 1 96.62 98 LEU A CA 1
ATOM 793 C C . LEU A 1 98 ? -5.09 -2.514 9.398 1 96.62 98 LEU A C 1
ATOM 795 O O . LEU A 1 98 ? -6.066 -2.564 8.648 1 96.62 98 LEU A O 1
ATOM 799 N N . ILE A 1 99 ? -4.629 -3.564 10.023 1 95.19 99 ILE A N 1
ATOM 800 C CA . ILE A 1 99 ? -5.297 -4.859 9.938 1 95.19 99 ILE A CA 1
ATOM 801 C C . ILE A 1 99 ? -6.723 -4.738 10.469 1 95.19 99 ILE A C 1
ATOM 803 O O . ILE A 1 99 ? -7.672 -5.215 9.844 1 95.19 99 ILE A O 1
ATOM 807 N N . ALA A 1 100 ? -6.832 -4.113 11.625 1 95.94 100 ALA A N 1
ATOM 808 C CA . ALA A 1 100 ? -8.156 -3.91 12.211 1 95.94 100 ALA A CA 1
ATOM 809 C C . ALA A 1 100 ? -9.039 -3.07 11.289 1 95.94 100 ALA A C 1
ATOM 811 O O . ALA A 1 100 ? -10.234 -3.352 11.141 1 95.94 100 ALA A O 1
ATOM 812 N N . ALA A 1 101 ? -8.453 -2.076 10.727 1 95.88 101 ALA A N 1
ATOM 813 C CA . ALA A 1 101 ? -9.195 -1.214 9.812 1 95.88 101 ALA A CA 1
ATOM 814 C C . ALA A 1 101 ? -9.719 -2.004 8.617 1 95.88 101 ALA A C 1
ATOM 816 O O . ALA A 1 101 ? -10.82 -1.745 8.125 1 95.88 101 ALA A O 1
ATOM 817 N N . ASP A 1 102 ? -8.898 -2.889 8.102 1 92.19 102 ASP A N 1
ATOM 818 C CA . ASP A 1 102 ? -9.32 -3.719 6.977 1 92.19 102 ASP A CA 1
ATOM 819 C C . ASP A 1 102 ? -10.508 -4.605 7.363 1 92.19 102 ASP A C 1
ATOM 821 O O . ASP A 1 102 ? -11.43 -4.789 6.57 1 92.19 102 ASP A O 1
ATOM 825 N N . ARG A 1 103 ? -10.445 -5.156 8.539 1 90.12 103 ARG A N 1
ATOM 826 C CA . ARG A 1 103 ? -11.523 -6.008 9.031 1 90.12 103 ARG A CA 1
ATOM 827 C C . ARG A 1 103 ? -12.836 -5.234 9.125 1 90.12 103 ARG A C 1
ATOM 829 O O . ARG A 1 103 ? -13.891 -5.746 8.742 1 90.12 103 ARG A O 1
ATOM 836 N N . ASP A 1 104 ? -12.727 -4.02 9.531 1 91.62 104 ASP 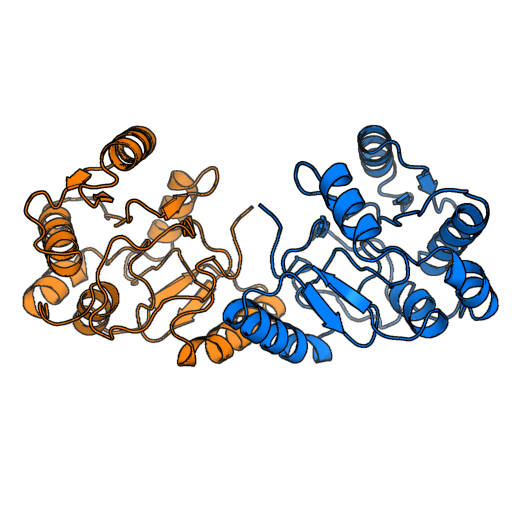A N 1
ATOM 837 C CA . ASP A 1 104 ? -13.914 -3.227 9.812 1 91.62 104 ASP A CA 1
ATOM 838 C C . ASP A 1 104 ? -14.25 -2.301 8.641 1 91.62 104 ASP A C 1
ATOM 840 O O . ASP A 1 104 ? -15.18 -1.5 8.727 1 91.62 104 ASP A O 1
ATOM 844 N N . ARG A 1 105 ? -13.414 -2.332 7.645 1 92.38 105 ARG A N 1
ATOM 845 C CA . ARG A 1 105 ? -13.547 -1.481 6.465 1 92.38 105 ARG A CA 1
ATOM 846 C C . ARG A 1 105 ? -13.516 -0.006 6.848 1 92.38 105 ARG A C 1
ATOM 848 O O . ARG A 1 105 ? -14.266 0.801 6.293 1 92.38 105 ARG A O 1
ATOM 855 N N . ALA A 1 106 ? -12.766 0.262 7.926 1 95.19 106 ALA A N 1
ATOM 856 C CA . ALA A 1 106 ? -12.539 1.653 8.305 1 95.19 106 ALA A CA 1
ATOM 857 C C . ALA A 1 106 ? -11.648 2.363 7.293 1 95.19 106 ALA A C 1
ATOM 859 O O . ALA A 1 106 ? -10.812 1.729 6.637 1 95.19 106 ALA A O 1
ATOM 860 N N . GLU A 1 107 ? -11.789 3.66 7.176 1 96.62 107 GLU A N 1
ATOM 861 C CA . GLU A 1 107 ? -11.047 4.426 6.18 1 96.62 107 GLU A CA 1
ATOM 862 C C . GLU A 1 107 ? -9.82 5.09 6.789 1 96.62 107 GLU A C 1
ATOM 864 O O . GLU A 1 107 ? -8.977 5.633 6.07 1 96.62 107 GLU A O 1
ATOM 869 N N . HIS A 1 108 ? -9.773 5.055 8.133 1 98.38 108 HIS A N 1
ATOM 870 C CA . HIS A 1 108 ? -8.664 5.738 8.797 1 98.38 108 HIS A CA 1
ATOM 871 C C . HIS A 1 108 ? -8.305 5.055 10.109 1 98.38 108 HIS A C 1
ATOM 873 O O . HIS A 1 108 ? -9.07 4.242 10.625 1 98.38 108 HIS A O 1
ATOM 879 N N . ILE A 1 109 ? -7.105 5.324 10.531 1 98.38 109 ILE A N 1
ATOM 880 C CA . ILE A 1 109 ? -6.676 4.953 11.875 1 98.38 109 ILE A CA 1
ATOM 881 C C . ILE A 1 109 ? -6.266 6.203 12.648 1 98.38 109 ILE A C 1
ATOM 883 O O . ILE A 1 109 ? -6.117 7.281 12.07 1 98.38 109 ILE A O 1
ATOM 887 N N . THR A 1 110 ? -6.234 6.066 13.922 1 98.31 110 THR A N 1
ATOM 888 C CA . THR A 1 110 ? -5.805 7.168 14.781 1 98.31 110 THR A CA 1
ATOM 889 C C . THR A 1 110 ? -4.551 6.789 15.562 1 98.31 110 THR A C 1
ATOM 891 O O . THR A 1 110 ? -4.449 5.676 16.078 1 98.31 110 THR A O 1
ATOM 894 N N . LEU A 1 111 ? -3.59 7.66 15.562 1 97.56 111 LEU A N 1
ATOM 895 C CA . LEU A 1 111 ? -2.389 7.523 16.375 1 97.56 111 LEU A CA 1
ATOM 896 C C . LEU A 1 111 ? -2.254 8.695 17.344 1 97.56 111 LEU A C 1
ATOM 898 O O . LEU A 1 111 ? -2.846 9.758 17.125 1 97.56 111 LEU A O 1
ATOM 902 N N . GLN A 1 112 ? -1.469 8.555 18.344 1 95.12 112 GLN A N 1
ATOM 903 C CA . GLN A 1 112 ? -1.449 9.516 19.438 1 95.12 112 GLN A CA 1
ATOM 904 C C . GLN A 1 112 ? -0.447 10.633 19.156 1 95.12 112 GLN A C 1
ATOM 906 O O . GLN A 1 112 ? -0.33 11.578 19.953 1 95.12 112 GLN A O 1
ATOM 911 N N . ARG A 1 113 ? 0.182 10.523 18.078 1 92.75 113 ARG A N 1
ATOM 912 C CA . ARG A 1 113 ? 1.142 11.57 17.75 1 92.75 113 ARG A CA 1
ATOM 913 C C . ARG A 1 113 ? 1.312 11.688 16.234 1 92.75 113 ARG A C 1
ATOM 915 O O . ARG A 1 113 ? 1.033 10.742 15.492 1 92.75 113 ARG A O 1
ATOM 922 N N . LEU A 1 114 ? 1.744 12.867 15.789 1 97.19 114 LEU A N 1
ATOM 923 C CA . LEU A 1 114 ? 2.166 13.055 14.406 1 97.19 114 LEU A CA 1
ATOM 924 C C . LEU A 1 114 ? 3.49 12.344 14.141 1 97.19 114 LEU A C 1
ATOM 926 O O . LEU A 1 114 ? 4.512 12.688 14.742 1 97.19 114 LEU A O 1
ATOM 930 N N . LEU A 1 115 ? 3.5 11.5 13.234 1 95.12 115 LEU A N 1
ATOM 931 C CA . LEU A 1 115 ? 4.676 10.656 13.031 1 95.12 115 LEU A CA 1
ATOM 932 C C . LEU A 1 115 ? 5.59 11.25 11.969 1 95.12 115 LEU A C 1
ATOM 934 O O . LEU A 1 115 ? 6.797 10.992 11.961 1 95.12 115 LEU A O 1
ATOM 938 N N . HIS A 1 116 ? 4.984 11.977 11.031 1 94.38 116 HIS A N 1
ATOM 939 C CA . HIS A 1 116 ? 5.703 12.531 9.891 1 94.38 116 HIS A CA 1
ATOM 940 C C . HIS A 1 116 ? 5.23 13.945 9.578 1 94.38 116 HIS A C 1
ATOM 942 O O . HIS A 1 116 ? 4.035 14.242 9.672 1 94.38 116 HIS A O 1
ATOM 948 N N . ALA A 1 117 ? 6.133 14.719 9.18 1 95.56 117 ALA A N 1
ATOM 949 C CA . ALA A 1 117 ? 5.762 16.078 8.812 1 95.56 117 ALA A CA 1
ATOM 950 C C . ALA A 1 117 ? 5.59 16.219 7.305 1 95.56 117 ALA A C 1
ATOM 952 O O . ALA A 1 117 ? 5.492 17.328 6.781 1 95.56 117 ALA A O 1
ATOM 953 N N . VAL A 1 118 ? 5.531 15.141 6.605 1 96.19 118 VAL A N 1
ATOM 954 C CA . VAL A 1 118 ? 5.539 15.102 5.145 1 96.19 118 VAL A CA 1
ATOM 955 C C . VAL A 1 118 ? 4.312 15.836 4.605 1 96.19 118 VAL A C 1
ATOM 957 O O . VAL A 1 118 ? 4.41 16.594 3.641 1 96.19 118 VAL A O 1
ATOM 960 N N . CYS A 1 119 ? 3.207 15.617 5.199 1 98.5 119 CYS A N 1
ATOM 961 C CA . CYS A 1 119 ? 1.942 16.219 4.781 1 98.5 119 CYS A CA 1
ATOM 962 C C . CYS A 1 119 ? 0.916 16.156 5.906 1 98.5 119 CYS A C 1
ATOM 964 O O . CYS A 1 119 ? 0.493 15.07 6.312 1 98.5 119 CYS A O 1
ATOM 966 N N . TYR A 1 120 ? 0.498 17.25 6.348 1 98.75 120 TYR A N 1
ATOM 967 C CA . TYR A 1 120 ? -0.429 17.266 7.473 1 98.75 120 TYR A CA 1
ATOM 968 C C . TYR A 1 120 ? -1.248 18.547 7.48 1 98.75 120 TYR A C 1
ATOM 970 O O . TYR A 1 120 ? -0.973 19.469 6.711 1 98.75 120 TYR A O 1
ATOM 978 N N . SER A 1 121 ? -2.238 18.594 8.32 1 98.75 121 SER A N 1
ATOM 979 C CA . SER A 1 121 ? -3.094 19.766 8.492 1 98.75 121 SER A CA 1
ATOM 980 C C . SER A 1 121 ? -3.516 19.938 9.945 1 98.75 121 SER A C 1
ATOM 982 O O . SER A 1 121 ? -4.105 19.031 10.539 1 98.75 121 SER A O 1
ATOM 984 N N . VAL A 1 122 ? -3.182 21.031 10.5 1 98.38 122 VAL A N 1
ATOM 985 C CA . VAL A 1 122 ? -3.611 21.422 11.836 1 98.38 122 VAL A CA 1
ATOM 986 C C . VAL A 1 122 ? -4.941 22.156 11.75 1 98.38 122 VAL A C 1
ATOM 988 O O . VAL A 1 122 ? -5.102 23.078 10.938 1 98.38 122 VAL A O 1
ATOM 991 N N . PRO A 1 123 ? -5.922 21.719 12.531 1 97.5 123 PRO A N 1
ATOM 992 C CA . PRO A 1 123 ? -7.164 22.5 12.508 1 97.5 123 PRO A CA 1
ATOM 993 C C . PRO A 1 123 ? -6.945 23.953 12.875 1 97.5 123 PRO A C 1
ATOM 995 O O . PRO A 1 123 ? -6.184 24.266 13.797 1 97.5 123 PRO A O 1
ATOM 998 N N . PRO A 1 124 ? -7.633 24.828 12.18 1 96.81 124 PRO A N 1
ATOM 999 C CA . PRO A 1 124 ? -7.398 26.25 12.375 1 96.81 124 PRO A CA 1
ATOM 1000 C C . PRO A 1 124 ? -7.516 26.672 13.836 1 96.81 124 PRO A C 1
ATOM 1002 O O . PRO A 1 124 ? -6.723 27.484 14.312 1 96.81 124 PRO A O 1
ATOM 1005 N N . SER A 1 125 ? -8.383 26.125 14.602 1 96.12 125 SER A N 1
ATOM 1006 C CA . SER A 1 125 ? -8.633 26.516 15.984 1 96.12 125 SER A CA 1
ATOM 1007 C C . SER A 1 125 ? -7.441 26.172 16.875 1 96.12 125 SER A C 1
ATOM 1009 O O . SER A 1 125 ? -7.289 26.734 17.953 1 96.12 125 SER A O 1
ATOM 1011 N N . LEU A 1 126 ? -6.555 25.297 16.391 1 97.06 126 LEU A N 1
ATOM 1012 C CA . LEU A 1 126 ? -5.461 24.828 17.234 1 97.06 126 LEU A CA 1
ATOM 1013 C C . LEU A 1 126 ? -4.148 25.5 16.828 1 97.06 126 LEU A C 1
ATOM 1015 O O . LEU A 1 126 ? -3.15 25.406 17.547 1 97.06 126 LEU A O 1
ATOM 1019 N N . ILE A 1 127 ? -4.082 26.156 15.742 1 98.06 127 ILE A N 1
ATOM 1020 C CA . ILE A 1 127 ? -2.84 26.719 15.219 1 98.06 127 ILE A CA 1
ATOM 1021 C C . ILE A 1 127 ? -2.238 27.688 16.219 1 98.06 127 ILE A C 1
ATOM 1023 O O . ILE A 1 127 ? -1.041 27.625 16.516 1 98.06 127 ILE A O 1
ATOM 1027 N N . PRO A 1 128 ? -3.035 28.594 16.859 1 97.25 128 PRO A N 1
ATOM 1028 C CA . PRO A 1 128 ? -2.439 29.484 17.844 1 97.25 128 PRO A CA 1
ATOM 1029 C C . PRO A 1 128 ? -1.78 28.75 19 1 97.25 128 PRO A C 1
ATOM 1031 O O . PRO A 1 128 ? -0.69 29.125 19.438 1 97.25 128 PRO A O 1
ATOM 1034 N N . LYS A 1 129 ? -2.451 27.734 19.422 1 96.94 129 LYS A N 1
ATOM 1035 C CA . LYS A 1 129 ? -1.888 26.922 20.484 1 96.94 129 LYS A CA 1
ATOM 1036 C C . LYS A 1 129 ? -0.566 26.281 20.062 1 96.94 129 LYS A C 1
ATOM 1038 O O . LYS A 1 129 ? 0.399 26.266 20.828 1 96.94 129 LYS A O 1
ATOM 1043 N N . VAL A 1 130 ? -0.498 25.734 18.891 1 98.12 130 VAL A N 1
ATOM 1044 C CA . VAL A 1 130 ? 0.695 25.094 18.344 1 98.12 130 VAL A CA 1
ATOM 1045 C C . VAL A 1 130 ? 1.841 26.094 18.281 1 98.12 130 VAL A C 1
ATOM 1047 O O . VAL A 1 130 ? 2.963 25.797 18.688 1 98.12 130 VAL A O 1
ATOM 1050 N N . LEU A 1 131 ? 1.529 27.312 17.812 1 98.12 131 LEU A N 1
ATOM 1051 C CA . LEU A 1 131 ? 2.553 28.344 17.672 1 98.12 131 LEU A CA 1
ATOM 1052 C C . LEU A 1 131 ? 3.068 28.781 19.047 1 98.12 131 LEU A C 1
ATOM 1054 O O . LEU A 1 131 ? 4.266 29.016 19.219 1 98.12 131 LEU A O 1
ATOM 1058 N N . GLN A 1 132 ? 2.205 28.844 19.984 1 97.56 132 GLN A N 1
ATOM 1059 C CA . GLN A 1 132 ? 2.566 29.266 21.344 1 97.56 132 GLN A CA 1
ATOM 1060 C C . GLN A 1 132 ? 3.461 28.234 22.016 1 97.56 132 GLN A C 1
ATOM 1062 O O . GLN A 1 132 ? 4.371 28.594 22.766 1 97.56 132 GLN A O 1
ATOM 1067 N N . ARG A 1 133 ? 3.264 27 21.75 1 97.38 133 ARG A N 1
ATOM 1068 C CA . ARG A 1 133 ? 3.943 25.906 22.438 1 97.38 133 ARG A CA 1
ATOM 1069 C C . ARG A 1 133 ? 5.062 25.328 21.578 1 97.38 133 ARG A C 1
ATOM 1071 O O . ARG A 1 133 ? 5.617 24.281 21.906 1 97.38 133 ARG A O 1
ATOM 1078 N N . TRP A 1 134 ? 5.406 25.984 20.594 1 97.19 134 TRP A N 1
ATOM 1079 C CA . TRP A 1 134 ? 6.359 25.469 19.609 1 97.19 134 TRP A CA 1
ATOM 1080 C C . TRP A 1 134 ? 7.727 25.25 20.25 1 97.19 134 TRP A C 1
ATOM 1082 O O . TRP A 1 134 ? 8.242 26.125 20.953 1 97.19 134 TRP A O 1
ATOM 1092 N N . ASP A 1 135 ? 8.289 24.078 20.062 1 96.94 135 ASP A N 1
ATOM 1093 C CA . ASP A 1 135 ? 9.648 23.766 20.5 1 96.94 135 ASP A CA 1
ATOM 1094 C C . ASP A 1 135 ? 10.617 23.766 19.328 1 96.94 135 ASP A C 1
ATOM 1096 O O . ASP A 1 135 ? 10.641 22.828 18.531 1 96.94 135 ASP A O 1
ATOM 1100 N N . SER A 1 136 ? 11.453 24.703 19.219 1 94.31 136 SER A N 1
ATOM 1101 C CA . SER A 1 136 ? 12.359 24.906 18.094 1 94.31 136 SER A CA 1
ATOM 1102 C C . SER A 1 136 ? 13.5 23.891 18.109 1 94.31 136 SER A C 1
ATOM 1104 O O . SER A 1 136 ? 14.227 23.766 17.125 1 94.31 136 SER A O 1
ATOM 1106 N N . GLY A 1 137 ? 13.641 23.172 19.172 1 93 137 GLY A N 1
ATOM 1107 C CA . GLY A 1 137 ? 14.734 22.219 19.297 1 93 137 GLY A CA 1
ATOM 1108 C C . GLY A 1 137 ? 14.367 20.828 18.828 1 93 137 GLY A C 1
ATOM 1109 O O . GLY A 1 137 ? 15.219 19.953 18.75 1 93 137 GLY A O 1
ATOM 1110 N N . LYS A 1 138 ? 13.141 20.672 18.484 1 92.81 138 LYS A N 1
ATOM 1111 C CA . LYS A 1 138 ? 12.648 19.359 18.094 1 92.81 138 LYS A CA 1
ATOM 1112 C C . LYS A 1 138 ? 12.531 19.25 16.562 1 92.81 138 LYS A C 1
ATOM 1114 O O . LYS A 1 138 ? 12.422 20.266 15.883 1 92.81 138 LYS A O 1
ATOM 1119 N N . PRO A 1 139 ? 12.594 17.969 16.078 1 91.88 139 PRO A N 1
ATOM 1120 C CA . PRO A 1 139 ? 12.188 17.812 14.688 1 91.88 139 PRO A CA 1
ATOM 1121 C C . PRO A 1 139 ? 10.789 18.359 14.406 1 91.88 139 PRO A C 1
ATOM 1123 O O . PRO A 1 139 ? 9.953 18.406 15.312 1 91.88 139 PRO A O 1
ATOM 1126 N N . ALA A 1 140 ? 10.492 18.719 13.172 1 93.94 140 ALA A N 1
ATOM 1127 C CA . ALA A 1 140 ? 9.266 19.422 12.805 1 93.94 140 ALA A CA 1
ATOM 1128 C C . ALA A 1 140 ? 8.031 18.609 13.203 1 93.94 140 ALA A C 1
ATOM 1130 O O . ALA A 1 140 ? 7.07 19.156 13.734 1 93.94 140 ALA A O 1
ATOM 1131 N N . ASP A 1 141 ? 8.016 17.281 12.891 1 93.62 141 ASP A N 1
ATOM 1132 C CA . ASP A 1 141 ? 6.855 16.453 13.211 1 93.62 141 ASP A CA 1
ATOM 1133 C C . ASP A 1 141 ? 6.609 16.406 14.711 1 93.62 141 ASP A C 1
ATOM 1135 O O . ASP A 1 141 ? 5.469 16.5 15.164 1 93.62 141 ASP A O 1
ATOM 1139 N N . TYR A 1 142 ? 7.684 16.375 15.484 1 94 142 TYR A N 1
ATOM 1140 C CA . TYR A 1 142 ? 7.543 16.375 16.938 1 94 142 TYR A CA 1
ATOM 1141 C C . TYR A 1 142 ? 7.086 17.734 17.438 1 94 142 TYR A C 1
ATOM 1143 O O . TYR A 1 142 ? 6.242 17.828 18.344 1 94 142 TYR A O 1
ATOM 1151 N N . ALA A 1 143 ? 7.695 18.781 16.875 1 96.44 143 ALA A N 1
ATOM 1152 C CA . ALA A 1 143 ? 7.324 20.125 17.281 1 96.44 143 ALA A CA 1
ATOM 1153 C C . ALA A 1 143 ? 5.836 20.375 17.062 1 96.44 143 ALA A C 1
ATOM 1155 O O . ALA A 1 143 ? 5.133 20.844 17.953 1 96.44 143 ALA A O 1
ATOM 1156 N N . VAL A 1 144 ? 5.316 20 15.898 1 97.12 144 VAL A N 1
ATOM 1157 C CA . VAL A 1 144 ? 3.91 20.203 15.562 1 97.12 144 VAL A CA 1
ATOM 1158 C C . VAL A 1 144 ? 3.045 19.281 16.422 1 97.12 144 VAL A C 1
ATOM 1160 O O . VAL A 1 144 ? 2.078 19.734 17.047 1 97.12 144 VAL A O 1
ATOM 1163 N N . GLY A 1 145 ? 3.398 18.016 16.453 1 96.25 145 GLY A N 1
ATOM 1164 C CA . GLY A 1 145 ? 2.594 17.016 17.141 1 96.25 145 GLY A CA 1
ATOM 1165 C C . GLY A 1 145 ? 2.488 17.266 18.641 1 96.25 145 GLY A C 1
ATOM 1166 O O . GLY A 1 145 ? 1.394 17.219 19.203 1 96.25 145 GLY A O 1
ATOM 1167 N N . ASP A 1 146 ? 3.617 17.484 19.266 1 95.5 146 ASP A N 1
ATOM 1168 C CA . ASP A 1 146 ? 3.635 17.719 20.703 1 95.5 146 ASP A CA 1
ATOM 1169 C C . ASP A 1 146 ? 2.854 18.984 21.047 1 95.5 146 ASP A C 1
ATOM 1171 O O . ASP A 1 146 ? 2.139 19.016 22.062 1 95.5 146 ASP A O 1
ATOM 1175 N N . ALA A 1 147 ? 3.035 20 20.266 1 96.25 147 ALA A N 1
ATOM 1176 C CA . ALA A 1 147 ? 2.369 21.266 20.531 1 96.25 147 ALA A CA 1
ATOM 1177 C C . ALA A 1 147 ? 0.861 21.156 20.328 1 96.25 147 ALA A C 1
ATOM 1179 O O . ALA A 1 147 ? 0.079 21.75 21.062 1 96.25 147 ALA A O 1
ATOM 1180 N N . CYS A 1 148 ? 0.448 20.453 19.297 1 95.25 148 CYS A N 1
ATOM 1181 C CA . CYS A 1 148 ? -0.97 20.266 19.016 1 95.25 148 CYS A CA 1
ATOM 1182 C C . CYS A 1 148 ? -1.62 19.359 20.062 1 95.25 148 CYS A C 1
AT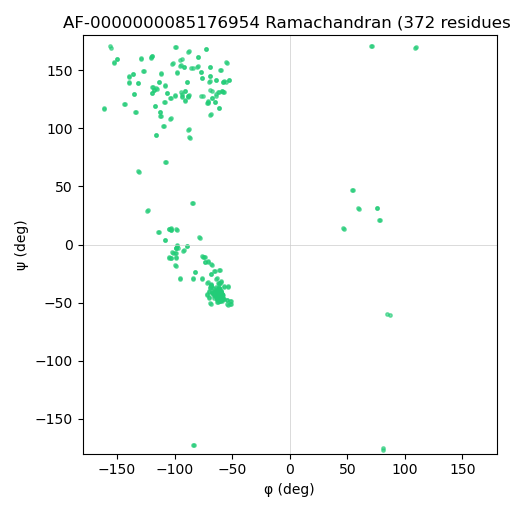OM 1184 O O . CYS A 1 148 ? -2.668 19.703 20.609 1 95.25 148 CYS A O 1
ATOM 1186 N N . GLY A 1 149 ? -0.957 18.344 20.312 1 92.75 149 GLY A N 1
ATOM 1187 C CA . GLY A 1 149 ? -1.497 17.344 21.219 1 92.75 149 GLY A CA 1
ATOM 1188 C C . GLY A 1 149 ? -2.664 16.578 20.641 1 92.75 149 GLY A C 1
ATOM 1189 O O . GLY A 1 149 ? -3.049 16.797 19.484 1 92.75 149 GLY A O 1
ATOM 1190 N N . GLY A 1 150 ? -3.09 15.547 21.312 1 92.5 150 GLY A N 1
ATOM 1191 C CA . GLY A 1 150 ? -4.258 14.773 20.922 1 92.5 150 GLY A CA 1
ATOM 1192 C C . GLY A 1 150 ? -3.965 13.766 19.828 1 92.5 150 GLY A C 1
ATOM 1193 O O . GLY A 1 150 ? -2.818 13.625 19.391 1 92.5 150 GLY A O 1
ATOM 1194 N N . PRO A 1 151 ? -4.992 13.141 19.406 1 97.06 151 PRO A N 1
ATOM 1195 C CA . PRO A 1 151 ? -4.84 12.102 18.391 1 97.06 151 PRO A CA 1
ATOM 1196 C C . PRO A 1 151 ? -4.715 12.68 16.984 1 97.06 151 PRO A C 1
ATOM 1198 O O . PRO A 1 151 ? -5.156 13.797 16.719 1 97.06 151 PRO A O 1
ATOM 1201 N N . VAL A 1 152 ? -4.082 11.961 16.188 1 98.38 152 VAL A N 1
ATOM 1202 C CA . VAL A 1 152 ? -3.912 12.312 14.789 1 98.38 152 VAL A CA 1
ATOM 1203 C C . VAL A 1 152 ? -4.621 11.281 13.914 1 98.38 152 VAL A C 1
ATOM 1205 O O . VAL A 1 152 ? -4.473 10.07 14.117 1 98.38 152 VAL A O 1
ATOM 1208 N N . ILE A 1 153 ? -5.34 11.75 12.969 1 98.75 153 ILE A N 1
ATOM 1209 C CA . ILE A 1 153 ? -6.055 10.883 12.039 1 98.75 153 ILE A CA 1
ATOM 1210 C C . ILE A 1 153 ? -5.199 10.633 10.797 1 98.75 153 ILE A C 1
ATOM 1212 O O . ILE A 1 153 ? -4.68 11.578 10.195 1 98.75 153 ILE A O 1
ATOM 1216 N N . TYR A 1 154 ? -5.023 9.398 10.492 1 98.75 154 TYR A N 1
ATOM 1217 C CA . TYR A 1 154 ? -4.332 8.969 9.281 1 98.75 154 TYR A CA 1
ATOM 1218 C C . TYR A 1 154 ? -5.266 8.188 8.359 1 98.75 154 TYR A C 1
ATOM 1220 O O . TYR A 1 154 ? -5.824 7.164 8.758 1 98.75 154 TYR A O 1
ATOM 1228 N N . PRO A 1 155 ? -5.523 8.664 7.098 1 98.56 155 PRO A N 1
ATOM 1229 C CA . PRO A 1 155 ? -6.168 7.75 6.152 1 98.56 155 PRO A CA 1
ATOM 1230 C C . PRO A 1 155 ? -5.441 6.414 6.035 1 98.56 155 PRO A C 1
ATOM 1232 O O . PRO A 1 155 ? -4.207 6.379 6.043 1 98.56 155 PRO A O 1
ATOM 1235 N N . CYS A 1 156 ? -6.156 5.324 5.91 1 97.12 156 CYS A N 1
ATOM 1236 C CA . CYS A 1 156 ? -5.543 4.012 5.746 1 97.12 156 CYS A CA 1
ATOM 1237 C C . CYS A 1 156 ? -4.68 3.967 4.492 1 97.12 156 CYS A C 1
ATOM 1239 O O . CYS A 1 156 ? -3.713 3.209 4.426 1 97.12 156 CYS A O 1
ATOM 1241 N N . PHE A 1 157 ? -5.086 4.707 3.525 1 96.62 157 PHE A N 1
ATOM 1242 C CA . PHE A 1 157 ? -4.316 4.895 2.301 1 96.62 157 PHE A CA 1
ATOM 1243 C C . PHE A 1 157 ? -3.816 6.332 2.189 1 96.62 157 PHE A C 1
ATOM 1245 O O . PHE A 1 157 ? -4.613 7.262 2.045 1 96.62 157 PHE A O 1
ATOM 1252 N N . SER A 1 158 ? -2.525 6.441 2.266 1 98 158 SER A N 1
ATOM 1253 C CA . SER A 1 158 ? -1.913 7.766 2.234 1 98 158 SER A CA 1
ATOM 1254 C C . SER A 1 158 ? -2.246 8.5 0.94 1 98 158 SER A C 1
ATOM 1256 O O . SER A 1 158 ? -2.41 7.875 -0.11 1 98 158 SER A O 1
ATOM 1258 N N . LEU A 1 159 ? -2.291 9.797 1.042 1 98.31 159 LEU A N 1
ATOM 1259 C CA . LEU A 1 159 ? -2.602 10.617 -0.125 1 98.31 159 LEU A CA 1
ATOM 1260 C C . LEU A 1 159 ? -1.329 11.188 -0.746 1 98.31 159 LEU A C 1
ATOM 1262 O O . LEU A 1 159 ? -1.378 11.82 -1.801 1 98.31 159 LEU A O 1
ATOM 1266 N N . VAL A 1 160 ? -0.216 11 -0.083 1 97.69 160 VAL A N 1
ATOM 1267 C CA . VAL A 1 160 ? 1.096 11.312 -0.638 1 97.69 160 VAL A CA 1
ATOM 1268 C C . VAL A 1 160 ? 2.072 10.18 -0.331 1 97.69 160 VAL A C 1
ATOM 1270 O O . VAL A 1 160 ? 1.931 9.492 0.681 1 97.69 160 VAL A O 1
ATOM 1273 N N . ASP A 1 161 ? 2.953 9.977 -1.237 1 95.88 161 ASP A N 1
ATOM 1274 C CA . ASP A 1 161 ? 4.129 9.164 -0.94 1 95.88 161 ASP A CA 1
ATOM 1275 C C . ASP A 1 161 ? 5.336 10.039 -0.623 1 95.88 161 ASP A C 1
ATOM 1277 O O . ASP A 1 161 ? 5.246 11.266 -0.659 1 95.88 161 ASP A O 1
ATOM 1281 N N . HIS A 1 162 ? 6.332 9.445 -0.177 1 92.88 162 HIS A N 1
ATOM 1282 C CA . HIS A 1 162 ? 7.586 10.133 0.117 1 92.88 162 HIS A CA 1
ATOM 1283 C C . HIS A 1 162 ? 8.664 9.758 -0.892 1 92.88 162 HIS A C 1
ATOM 1285 O O . HIS A 1 162 ? 8.906 8.578 -1.144 1 92.88 162 HIS A O 1
ATOM 1291 N N . ALA A 1 163 ? 9.18 10.789 -1.528 1 87.38 163 ALA A N 1
ATOM 1292 C CA . ALA A 1 163 ? 10.289 10.516 -2.434 1 87.38 163 ALA A CA 1
ATOM 1293 C C . ALA A 1 163 ? 11.477 9.922 -1.678 1 87.38 163 ALA A C 1
ATOM 1295 O O . ALA A 1 163 ? 11.922 10.477 -0.668 1 87.38 163 ALA A O 1
ATOM 1296 N N . ASP A 1 164 ? 11.883 8.773 -1.952 1 75.12 164 ASP A N 1
ATOM 1297 C CA . ASP A 1 164 ? 12.898 8.031 -1.21 1 75.12 164 ASP A CA 1
ATOM 1298 C C . ASP A 1 164 ? 14.305 8.406 -1.68 1 75.12 164 ASP A C 1
ATOM 1300 O O . ASP A 1 164 ? 15.203 7.57 -1.686 1 75.12 164 ASP A O 1
ATOM 1304 N N . GLY A 1 165 ? 14.523 9.594 -2.02 1 71.69 165 GLY A N 1
ATOM 1305 C CA . GLY A 1 165 ? 15.844 10.047 -2.426 1 71.69 165 GLY A CA 1
ATOM 1306 C C . GLY A 1 165 ? 16.734 10.406 -1.254 1 71.69 165 GLY A C 1
ATOM 1307 O O . GLY A 1 165 ? 16.422 10.086 -0.106 1 71.69 165 GLY A O 1
ATOM 1308 N N . VAL A 1 166 ? 17.906 10.969 -1.475 1 70.94 166 VAL A N 1
ATOM 1309 C CA .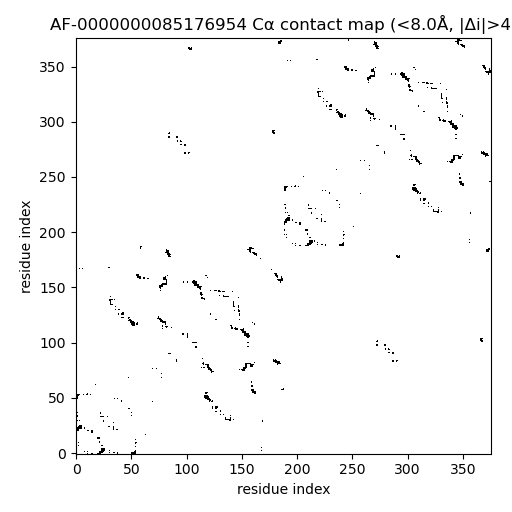 VAL A 1 166 ? 18.906 11.352 -0.48 1 70.94 166 VAL A CA 1
ATOM 1310 C C . VAL A 1 166 ? 18.344 12.453 0.417 1 70.94 166 VAL A C 1
ATOM 1312 O O . VAL A 1 166 ? 17.812 13.461 -0.074 1 70.94 166 VAL A O 1
ATOM 1315 N N . PRO A 1 167 ? 18.344 12.133 1.723 1 74.69 167 PRO A N 1
ATOM 1316 C CA . PRO A 1 167 ? 17.875 13.18 2.629 1 74.69 167 PRO A CA 1
ATOM 1317 C C . PRO A 1 167 ? 18.688 14.477 2.504 1 74.69 167 PRO A C 1
ATOM 1319 O O . PRO A 1 167 ? 19.891 14.43 2.305 1 74.69 167 PRO A O 1
ATOM 1322 N N . VAL A 1 168 ? 18.031 15.562 2.562 1 70.62 168 VAL A N 1
ATOM 1323 C CA . VAL A 1 168 ? 18.719 16.844 2.436 1 70.62 168 VAL A CA 1
ATOM 1324 C C . VAL A 1 168 ? 18.938 17.453 3.82 1 70.62 168 VAL A C 1
ATOM 1326 O O . VAL A 1 168 ? 19.766 18.359 3.982 1 70.62 168 VAL A O 1
ATOM 1329 N N . GLU A 1 169 ? 18.156 16.906 4.793 1 70.25 169 GLU A N 1
ATOM 1330 C CA . GLU A 1 169 ? 18.312 17.422 6.152 1 70.25 169 GLU A CA 1
ATOM 1331 C C . GLU A 1 169 ? 19.297 16.562 6.953 1 70.25 169 GLU A C 1
ATOM 1333 O O . GLU A 1 169 ? 19.328 15.344 6.797 1 70.25 169 GLU A O 1
ATOM 1338 N N . ARG A 1 170 ? 20.25 17.281 7.598 1 62.75 170 ARG A N 1
ATOM 1339 C CA . ARG A 1 170 ? 21.062 16.578 8.586 1 62.75 170 ARG A CA 1
ATOM 1340 C C . ARG A 1 170 ? 20.25 16.266 9.836 1 62.75 170 ARG A C 1
ATOM 1342 O O . ARG A 1 170 ? 19.484 17.109 10.32 1 62.75 170 ARG A O 1
ATOM 1349 N N . HIS A 1 171 ? 20.188 14.977 10.133 1 64.69 171 HIS A N 1
ATOM 1350 C CA . HIS A 1 171 ? 19.375 14.602 11.281 1 64.69 171 HIS A CA 1
ATOM 1351 C C . HIS A 1 171 ? 20.188 14.617 12.562 1 64.69 171 HIS A C 1
ATOM 1353 O O . HIS A 1 171 ? 21.375 14.281 12.555 1 64.69 171 HIS A O 1
ATOM 1359 N N . HIS A 1 172 ? 19.516 15.094 13.516 1 59.69 172 HIS A N 1
ATOM 1360 C CA . HIS A 1 172 ? 20.188 15.297 14.797 1 59.69 172 HIS A CA 1
ATOM 1361 C C . HIS A 1 172 ? 20.688 13.969 15.367 1 59.69 172 HIS A C 1
ATOM 1363 O O . HIS A 1 172 ? 21.734 13.93 16.031 1 59.69 172 HIS A O 1
ATOM 1369 N N . ASP A 1 173 ? 19.922 12.984 15.07 1 56.69 173 ASP A N 1
ATOM 1370 C CA . ASP A 1 173 ? 20.297 11.711 15.672 1 56.69 173 ASP A CA 1
ATOM 1371 C C . ASP A 1 173 ? 21.469 11.078 14.914 1 56.69 173 ASP A C 1
ATOM 1373 O O . ASP A 1 173 ? 21.984 10.039 15.328 1 56.69 173 ASP A O 1
ATOM 1377 N N . ARG A 1 174 ? 22.062 11.672 13.992 1 59.06 174 ARG A N 1
ATOM 1378 C CA . ARG A 1 174 ? 23.219 11.266 13.195 1 59.06 174 ARG A CA 1
ATOM 1379 C C . ARG A 1 174 ? 23.062 9.836 12.695 1 59.06 174 ARG A C 1
ATOM 1381 O O . ARG A 1 174 ? 24.062 9.172 12.383 1 59.06 174 ARG A O 1
ATOM 1388 N N . GLN A 1 175 ? 21.781 9.391 12.859 1 62.94 175 GLN A N 1
ATOM 1389 C CA . GLN A 1 175 ? 21.625 8.023 12.367 1 62.94 175 GLN A CA 1
ATOM 1390 C C . GLN A 1 175 ? 21.281 8.008 10.883 1 62.94 175 GLN A C 1
ATOM 1392 O O . GLN A 1 175 ? 20.422 8.773 10.43 1 62.94 175 GLN A O 1
ATOM 1397 N N . PRO A 1 176 ? 22.109 7.195 10.195 1 66 176 PRO A N 1
ATOM 1398 C CA . PRO A 1 176 ? 21.781 7.078 8.773 1 66 176 PRO A CA 1
ATOM 1399 C C . PRO A 1 176 ? 20.375 6.547 8.539 1 66 176 PRO A C 1
ATOM 1401 O O . PRO A 1 176 ? 19.859 5.77 9.352 1 66 176 PRO A O 1
ATOM 1404 N N . ARG A 1 177 ? 19.688 7.199 7.691 1 68.25 177 ARG A N 1
ATOM 1405 C CA . ARG A 1 177 ? 18.359 6.734 7.305 1 68.25 177 ARG A CA 1
ATOM 1406 C C . ARG A 1 177 ? 18.438 5.758 6.137 1 68.25 177 ARG A C 1
ATOM 1408 O O . ARG A 1 177 ? 18.578 6.172 4.984 1 68.25 177 ARG A O 1
ATOM 1415 N N . HIS A 1 178 ? 18.391 4.445 6.418 1 78.81 178 HIS A N 1
ATOM 1416 C CA . HIS A 1 178 ? 18.5 3.41 5.398 1 78.81 178 HIS A CA 1
ATOM 1417 C C . HIS A 1 178 ? 17.141 2.803 5.078 1 78.81 178 HIS A C 1
ATOM 1419 O O . HIS A 1 178 ? 16.953 2.188 4.023 1 78.81 178 HIS A O 1
ATOM 1425 N N . GLU A 1 179 ? 16.219 3.193 6 1 80.31 179 GLU A N 1
ATOM 1426 C CA . GLU A 1 179 ? 14.922 2.553 5.836 1 80.31 179 GLU A CA 1
ATOM 1427 C C . GLU A 1 179 ? 14.141 3.172 4.684 1 80.31 179 GLU A C 1
ATOM 1429 O O . GLU A 1 179 ? 14.312 4.352 4.371 1 80.31 179 GLU A O 1
ATOM 1434 N N . ARG A 1 180 ? 13.367 2.326 4.086 1 82.94 180 ARG A N 1
ATOM 1435 C CA . ARG A 1 180 ? 12.469 2.82 3.045 1 82.94 180 ARG A CA 1
ATOM 1436 C C . ARG A 1 180 ? 11.555 3.912 3.582 1 82.94 180 ARG A C 1
ATOM 1438 O O . ARG A 1 180 ? 11.039 3.803 4.695 1 82.94 180 ARG A O 1
ATOM 1445 N N . ARG A 1 181 ? 11.5 4.973 2.859 1 83.75 181 ARG A N 1
ATOM 1446 C CA . ARG A 1 181 ? 10.609 6.074 3.197 1 83.75 181 ARG A CA 1
ATOM 1447 C C . ARG A 1 181 ? 9.438 6.148 2.221 1 83.75 181 ARG A C 1
ATOM 1449 O O . ARG A 1 181 ? 9.383 7.043 1.374 1 83.75 181 ARG A O 1
ATOM 1456 N N . ARG A 1 182 ? 8.562 5.18 2.332 1 91.44 182 ARG A N 1
ATOM 1457 C CA . ARG A 1 182 ? 7.359 5.098 1.513 1 91.44 182 ARG A CA 1
ATOM 1458 C C . ARG A 1 182 ? 6.121 4.895 2.379 1 91.44 182 ARG A C 1
ATOM 1460 O O . ARG A 1 182 ? 6.23 4.516 3.545 1 91.44 182 ARG A O 1
ATOM 1467 N N . ALA A 1 183 ? 5.094 5.207 1.783 1 95.44 183 ALA A N 1
ATOM 1468 C CA . ALA A 1 183 ? 3.838 4.992 2.494 1 95.44 183 ALA A CA 1
ATOM 1469 C C . ALA A 1 183 ? 3.543 3.504 2.652 1 95.44 183 ALA A C 1
ATOM 1471 O O . ALA A 1 183 ? 3.857 2.707 1.767 1 95.44 183 ALA A O 1
ATOM 1472 N N . TRP A 1 184 ? 2.955 3.207 3.775 1 94.69 184 TRP A N 1
ATOM 1473 C CA . TRP A 1 184 ? 2.443 1.852 3.941 1 94.69 184 TRP A CA 1
ATOM 1474 C C . TRP A 1 184 ? 1.518 1.474 2.791 1 94.69 184 TRP A C 1
ATOM 1476 O O . TRP A 1 184 ? 1.662 0.404 2.195 1 94.69 184 TRP A O 1
ATOM 1486 N N . ARG A 1 185 ? 0.565 2.312 2.537 1 94.38 185 ARG A N 1
ATOM 1487 C CA . ARG A 1 185 ? -0.433 2.178 1.48 1 94.38 185 ARG A CA 1
ATOM 1488 C C . ARG A 1 185 ? -0.705 3.52 0.808 1 94.38 185 ARG A C 1
ATOM 1490 O O . ARG A 1 185 ? -0.771 4.551 1.477 1 94.38 185 ARG A O 1
ATOM 1497 N N . LEU A 1 186 ? -0.834 3.457 -0.48 1 93.94 186 LEU A N 1
ATOM 1498 C CA . LEU A 1 186 ? -1.134 4.668 -1.235 1 93.94 186 LEU A CA 1
ATOM 1499 C C . LEU A 1 186 ? -2.523 4.59 -1.858 1 93.94 186 LEU A C 1
ATOM 1501 O O . LEU A 1 186 ? -2.92 3.543 -2.375 1 93.94 186 LEU A O 1
ATOM 1505 N N . HIS A 1 187 ? -3.199 5.734 -1.792 1 91 187 HIS A N 1
ATOM 1506 C CA . HIS A 1 187 ? -4.508 5.809 -2.432 1 91 187 HIS A CA 1
ATOM 1507 C C . HIS A 1 187 ? -4.383 5.75 -3.949 1 91 187 HIS A C 1
ATOM 1509 O O . HIS A 1 187 ? -3.654 6.547 -4.547 1 91 187 HIS A O 1
ATOM 1515 N N . GLY A 1 188 ? -4.867 4.652 -4.555 1 76.12 188 GLY A N 1
ATOM 1516 C CA . GLY A 1 188 ? -4.812 4.477 -5.996 1 76.12 188 GLY A CA 1
ATOM 1517 C C . GLY A 1 188 ? -6.121 4.809 -6.688 1 76.12 188 GLY A C 1
ATOM 1518 O O . GLY A 1 188 ? -7.168 4.883 -6.043 1 76.12 188 GLY A O 1
ATOM 1519 N N . MET B 1 1 ? -5.547 -16.453 -17.984 1 97.19 1 MET B N 1
ATOM 1520 C CA . MET B 1 1 ? -6.504 -15.719 -17.172 1 97.19 1 MET B CA 1
ATOM 1521 C C . MET B 1 1 ? -7.703 -16.578 -16.812 1 97.19 1 MET B C 1
ATOM 1523 O O . MET B 1 1 ? -8.312 -17.203 -17.688 1 97.19 1 MET B O 1
ATOM 1527 N N . ILE B 1 2 ? -7.961 -16.625 -15.547 1 95.88 2 ILE B N 1
ATOM 1528 C CA . ILE B 1 2 ? -9.109 -17.359 -15.023 1 95.88 2 ILE B CA 1
ATOM 1529 C C . ILE B 1 2 ? -10.32 -16.422 -14.945 1 95.88 2 ILE B C 1
ATOM 1531 O O . ILE B 1 2 ? -10.281 -15.406 -14.258 1 95.88 2 ILE B O 1
ATOM 1535 N N . ALA B 1 3 ? -11.414 -16.797 -15.602 1 93.88 3 ALA B N 1
ATOM 1536 C CA . ALA B 1 3 ? -12.555 -15.883 -15.641 1 93.88 3 ALA B CA 1
ATOM 1537 C C . ALA B 1 3 ? -13.852 -16.594 -15.281 1 93.88 3 ALA B C 1
ATOM 1539 O O . ALA B 1 3 ? -14.039 -17.766 -15.633 1 93.88 3 ALA B O 1
ATOM 1540 N N . HIS B 1 4 ? -14.617 -15.914 -14.523 1 89.75 4 HIS B N 1
ATOM 1541 C CA . HIS B 1 4 ? -15.992 -16.344 -14.273 1 89.75 4 HIS B CA 1
ATOM 1542 C C . HIS B 1 4 ? -16.922 -15.875 -15.375 1 89.75 4 HIS B C 1
ATOM 1544 O O . HIS B 1 4 ? -16.75 -14.781 -15.922 1 89.75 4 HIS B O 1
ATOM 1550 N N . ARG B 1 5 ? -17.938 -16.578 -15.586 1 88.38 5 ARG B N 1
ATOM 1551 C CA . ARG B 1 5 ? -18.859 -16.281 -16.688 1 88.38 5 ARG B CA 1
ATOM 1552 C C . ARG B 1 5 ? -19.531 -14.922 -16.5 1 88.38 5 ARG B C 1
ATOM 1554 O O . ARG B 1 5 ? -19.812 -14.227 -17.469 1 88.38 5 ARG B O 1
ATOM 1561 N N . LEU B 1 6 ? -19.703 -14.516 -15.32 1 85.06 6 LEU B N 1
ATOM 1562 C CA . LEU B 1 6 ? -20.406 -13.266 -15.016 1 85.06 6 LEU B CA 1
ATOM 1563 C C . LEU B 1 6 ? -19.5 -12.062 -15.297 1 85.06 6 LEU B C 1
ATOM 1565 O O . LEU B 1 6 ? -19.984 -10.93 -15.3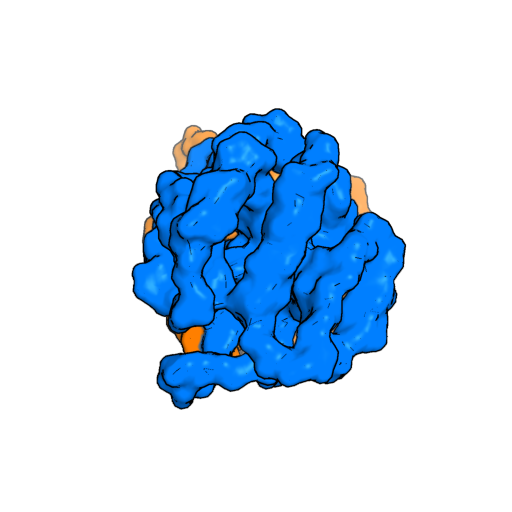59 1 85.06 6 LEU B O 1
ATOM 1569 N N . ARG B 1 7 ? -18.203 -12.336 -15.562 1 86.94 7 ARG B N 1
ATOM 1570 C CA . ARG B 1 7 ? -17.266 -11.25 -15.805 1 86.94 7 ARG B CA 1
ATOM 1571 C C . ARG B 1 7 ? -16.562 -11.406 -17.156 1 86.94 7 ARG B C 1
ATOM 1573 O O . ARG B 1 7 ? -15.438 -10.945 -17.328 1 86.94 7 ARG B O 1
ATOM 1580 N N . ILE B 1 8 ? -17.234 -12.008 -18.016 1 89.69 8 ILE B N 1
ATOM 1581 C CA . ILE B 1 8 ? -16.594 -12.422 -19.266 1 89.69 8 ILE B CA 1
ATOM 1582 C C . ILE B 1 8 ? -16.172 -11.188 -20.062 1 89.69 8 ILE B C 1
ATOM 1584 O O . ILE B 1 8 ? -15.102 -11.172 -20.672 1 89.69 8 ILE B O 1
ATOM 1588 N N . GLU B 1 9 ? -16.969 -10.203 -20.125 1 90.81 9 GLU B N 1
ATOM 1589 C CA . GLU B 1 9 ? -16.641 -9.023 -20.906 1 90.81 9 GLU B CA 1
ATOM 1590 C C . GLU B 1 9 ? -15.383 -8.336 -20.391 1 90.81 9 GLU B C 1
ATOM 1592 O O . GLU B 1 9 ? -14.469 -8.039 -21.172 1 90.81 9 GLU B O 1
ATOM 1597 N N . HIS B 1 10 ? -15.391 -8.156 -19.141 1 90.19 10 HIS B N 1
ATOM 1598 C CA . HIS B 1 10 ? -14.211 -7.543 -18.531 1 90.19 10 HIS B CA 1
ATOM 1599 C C . HIS B 1 10 ? -12.977 -8.422 -18.719 1 90.19 10 HIS B C 1
ATOM 1601 O O . HIS B 1 10 ? -11.891 -7.918 -19 1 90.19 10 HIS B O 1
ATOM 1607 N N . ALA B 1 11 ? -13.148 -9.664 -18.484 1 93.62 11 ALA B N 1
ATOM 1608 C CA . ALA B 1 11 ? -12.047 -10.617 -18.594 1 93.62 11 ALA B CA 1
ATOM 1609 C C . ALA B 1 11 ? -11.461 -10.625 -20 1 93.62 11 ALA B C 1
ATOM 1611 O O . ALA B 1 11 ? -10.242 -10.688 -20.156 1 93.62 11 ALA B O 1
ATOM 1612 N N . GLN B 1 12 ? -12.32 -10.539 -20.969 1 94.06 12 GLN B N 1
ATOM 1613 C CA . GLN B 1 12 ? -11.867 -10.539 -22.359 1 94.06 12 GLN B CA 1
ATOM 1614 C C . GLN B 1 12 ? -11.039 -9.297 -22.672 1 94.06 12 GLN B C 1
ATOM 1616 O O . GLN B 1 12 ? -10 -9.383 -23.328 1 94.06 12 GLN B O 1
ATOM 1621 N N . LEU B 1 13 ? -11.484 -8.195 -22.219 1 93.56 13 LEU B N 1
ATOM 1622 C CA . LEU B 1 13 ? -10.75 -6.945 -22.422 1 93.56 13 LEU B CA 1
ATOM 1623 C C . LEU B 1 13 ? -9.367 -7.02 -21.781 1 93.56 13 LEU B C 1
ATOM 1625 O O . LEU B 1 13 ? -8.367 -6.664 -22.406 1 93.56 13 LEU B O 1
ATOM 1629 N N . LEU B 1 14 ? -9.375 -7.473 -20.547 1 93.81 14 LEU B N 1
ATOM 1630 C CA . LEU B 1 14 ? -8.117 -7.59 -19.828 1 93.81 14 LEU B CA 1
ATOM 1631 C C . LEU B 1 14 ? -7.191 -8.594 -20.5 1 93.81 14 LEU B C 1
ATOM 1633 O O . LEU B 1 14 ? -5.984 -8.359 -20.609 1 93.81 14 LEU B O 1
ATOM 1637 N N . ALA B 1 15 ? -7.691 -9.703 -20.906 1 95.44 15 ALA B N 1
ATOM 1638 C CA . ALA B 1 15 ? -6.914 -10.734 -21.594 1 95.44 15 ALA B CA 1
ATOM 1639 C C . ALA B 1 15 ? -6.289 -10.188 -22.875 1 95.44 15 ALA B C 1
ATOM 1641 O O . ALA B 1 15 ? -5.137 -10.492 -23.188 1 95.44 15 ALA B O 1
ATOM 1642 N N . ASP B 1 16 ? -7.039 -9.422 -23.609 1 94.44 16 ASP B N 1
ATOM 1643 C CA . ASP B 1 16 ? -6.531 -8.812 -24.828 1 94.44 16 ASP B CA 1
ATOM 1644 C C . ASP B 1 16 ? -5.387 -7.848 -24.531 1 94.44 16 ASP B C 1
ATOM 1646 O O . ASP B 1 16 ? -4.367 -7.852 -25.234 1 94.44 16 ASP B O 1
ATOM 1650 N N . GLN B 1 17 ? -5.598 -7.105 -23.547 1 93.56 17 GLN B N 1
ATOM 1651 C CA . GLN B 1 17 ? -4.586 -6.133 -23.141 1 93.56 17 GLN B CA 1
ATOM 1652 C C . GLN B 1 17 ? -3.281 -6.82 -22.75 1 93.56 17 GLN B C 1
ATOM 1654 O O . GLN B 1 17 ? -2.195 -6.328 -23.062 1 93.56 17 GLN B O 1
ATOM 1659 N N . LEU B 1 18 ? -3.406 -7.922 -22.125 1 95 18 LEU B N 1
ATOM 1660 C CA . LEU B 1 18 ? -2.236 -8.602 -21.578 1 95 18 LEU B CA 1
ATOM 1661 C C . LEU B 1 18 ? -1.769 -9.711 -22.516 1 95 18 LEU B C 1
ATOM 1663 O O . LEU B 1 18 ? -0.778 -10.391 -22.25 1 95 18 LEU B O 1
ATOM 1667 N N . GLN B 1 19 ? -2.508 -9.93 -23.625 1 92.81 19 GLN B N 1
ATOM 1668 C CA . GLN B 1 19 ? -2.252 -11.039 -24.531 1 92.81 19 GLN B CA 1
ATOM 1669 C C . GLN B 1 19 ? -2.244 -12.375 -23.797 1 92.81 19 GLN B C 1
ATOM 1671 O O . GLN B 1 19 ? -1.328 -13.18 -23.969 1 92.81 19 GLN B O 1
ATOM 1676 N N . ALA B 1 20 ? -3.26 -12.523 -22.984 1 95.81 20 ALA B N 1
ATOM 1677 C CA . ALA B 1 20 ? -3.371 -13.711 -22.141 1 95.81 20 ALA B CA 1
ATOM 1678 C C . ALA B 1 20 ? -4.301 -14.742 -22.766 1 95.81 20 ALA B C 1
ATOM 1680 O O . ALA B 1 20 ? -5.195 -14.391 -23.531 1 95.81 20 ALA B O 1
ATOM 1681 N N . HIS B 1 21 ? -4.047 -15.977 -22.531 1 96.31 21 HIS B N 1
ATOM 1682 C CA . HIS B 1 21 ? -4.977 -17.062 -22.844 1 96.31 21 HIS B CA 1
ATOM 1683 C C . HIS B 1 21 ? -6.105 -17.125 -21.812 1 96.31 21 HIS B C 1
ATOM 1685 O O . HIS B 1 21 ? -5.852 -17.188 -20.609 1 96.31 21 HIS B O 1
ATOM 1691 N N . LEU B 1 22 ? -7.328 -17.125 -22.281 1 96.56 22 LEU B N 1
ATOM 1692 C CA . LEU B 1 22 ? -8.492 -16.984 -21.422 1 96.56 22 LEU B CA 1
ATOM 1693 C C . LEU B 1 22 ? -9.125 -18.344 -21.141 1 96.56 22 LEU B C 1
ATOM 1695 O O . LEU B 1 22 ? -9.383 -19.125 -22.062 1 96.56 22 LEU B O 1
ATOM 1699 N N . PHE B 1 23 ? -9.344 -18.656 -19.859 1 96.38 23 PHE B N 1
ATOM 1700 C CA . PHE B 1 23 ? -10.07 -19.828 -19.391 1 96.38 23 PHE B CA 1
ATOM 1701 C C . PHE B 1 23 ? -11.383 -19.422 -18.734 1 96.38 23 PHE B C 1
ATOM 1703 O O . PHE B 1 23 ? -11.391 -18.891 -17.609 1 96.38 23 PHE B O 1
ATOM 1710 N N . ILE B 1 24 ? -12.477 -19.734 -19.359 1 93.19 24 ILE B N 1
ATOM 1711 C CA . ILE B 1 24 ? -13.789 -19.344 -18.859 1 93.19 24 ILE B CA 1
ATOM 1712 C C . ILE B 1 24 ? -14.492 -20.578 -18.297 1 93.19 24 ILE B C 1
ATOM 1714 O O . ILE B 1 24 ? -14.531 -21.641 -18.922 1 93.19 24 ILE B O 1
ATOM 1718 N N . ASP B 1 25 ? -14.992 -20.422 -17.109 1 87.56 25 ASP B N 1
ATOM 1719 C CA . ASP B 1 25 ? -15.859 -21.453 -16.531 1 87.56 25 ASP B CA 1
ATOM 1720 C C . ASP B 1 25 ? -17.312 -21.219 -16.938 1 87.56 25 ASP B C 1
ATOM 1722 O O . ASP B 1 25 ? -18.094 -20.656 -16.188 1 87.56 25 ASP B O 1
ATOM 1726 N N . GLU B 1 26 ? -17.75 -21.797 -17.984 1 83.38 26 GLU B N 1
ATOM 1727 C CA . GLU B 1 26 ? -19.078 -21.594 -18.531 1 83.38 26 GLU B CA 1
ATOM 1728 C C . GLU B 1 26 ? -20.125 -22.453 -17.812 1 83.38 26 GLU B C 1
ATOM 1730 O O . GLU B 1 26 ? -21.312 -22.125 -17.797 1 83.38 26 GLU B O 1
ATOM 1735 N N . THR B 1 27 ? -19.672 -23.5 -17.234 1 81.69 27 THR B N 1
ATOM 1736 C CA . THR B 1 27 ? -20.641 -24.484 -16.734 1 81.69 27 THR B CA 1
ATOM 1737 C C . THR B 1 27 ? -20.688 -24.453 -15.203 1 81.69 27 THR B C 1
ATOM 1739 O O . THR B 1 27 ? -21.359 -25.266 -14.586 1 81.69 27 THR B O 1
ATOM 1742 N N . GLY B 1 28 ? -19.938 -23.516 -14.57 1 82.75 28 GLY B N 1
ATOM 1743 C CA . GLY B 1 28 ? -20.016 -23.328 -13.125 1 82.75 28 GLY B CA 1
ATOM 1744 C C . GLY B 1 28 ? -19.297 -24.406 -12.344 1 82.75 28 GLY B C 1
ATOM 1745 O O . GLY B 1 28 ? -19.781 -24.875 -11.312 1 82.75 28 GLY B O 1
ATOM 1746 N N . HIS B 1 29 ? -18.219 -24.984 -12.883 1 88.38 29 HIS B N 1
ATOM 1747 C CA . HIS B 1 29 ? -17.422 -25.984 -12.188 1 88.38 29 HIS B CA 1
ATOM 1748 C C . HIS B 1 29 ? -16.672 -25.391 -11 1 88.38 29 HIS B C 1
ATOM 1750 O O . HIS B 1 29 ? -16.297 -26.094 -10.062 1 88.38 29 HIS B O 1
ATOM 1756 N N . GLY B 1 30 ? -16.422 -24.078 -11.086 1 88.94 30 GLY B N 1
ATOM 1757 C CA . GLY B 1 30 ? -15.789 -23.406 -9.969 1 88.94 30 GLY B CA 1
ATOM 1758 C C . GLY B 1 30 ? -14.352 -23 -10.25 1 88.94 30 GLY B C 1
ATOM 1759 O O . GLY B 1 30 ? -13.75 -23.453 -11.219 1 88.94 30 GLY B O 1
ATOM 1760 N N . ALA B 1 31 ? -13.789 -22.219 -9.398 1 90.75 31 ALA B N 1
ATOM 1761 C CA . ALA B 1 31 ? -12.453 -21.656 -9.555 1 90.75 31 ALA B CA 1
ATOM 1762 C C . ALA B 1 31 ? -11.391 -22.75 -9.516 1 90.75 31 ALA B C 1
ATOM 1764 O O . ALA B 1 31 ? -10.445 -22.734 -10.312 1 90.75 31 ALA B O 1
ATOM 1765 N N . ASN B 1 32 ? -11.57 -23.641 -8.547 1 94.56 32 ASN B N 1
ATOM 1766 C CA . ASN B 1 32 ? -10.609 -24.734 -8.445 1 94.56 32 ASN B CA 1
ATOM 1767 C C . ASN B 1 32 ? -10.422 -25.453 -9.781 1 94.56 32 ASN B C 1
ATOM 1769 O O . ASN B 1 32 ? -9.305 -25.578 -10.273 1 94.56 32 ASN B O 1
ATOM 1773 N N . TRP B 1 33 ? -11.539 -25.828 -10.344 1 94.94 33 TRP B N 1
ATOM 1774 C CA . TRP B 1 33 ? -11.547 -26.547 -11.617 1 94.94 33 TRP B CA 1
ATOM 1775 C C . TRP B 1 33 ? -10.891 -25.719 -12.719 1 94.94 33 TRP B C 1
ATOM 1777 O O . TRP B 1 33 ? -10.102 -26.234 -13.508 1 94.94 33 TRP B O 1
ATOM 1787 N N . ASN B 1 34 ? -11.148 -24.547 -12.781 1 96.06 34 ASN B N 1
ATOM 1788 C CA . ASN B 1 34 ? -10.641 -23.656 -13.828 1 96.06 34 ASN B CA 1
ATOM 1789 C C . ASN B 1 34 ? -9.141 -23.406 -13.68 1 96.06 34 ASN B C 1
ATOM 1791 O O . ASN B 1 34 ? -8.422 -23.328 -14.672 1 96.06 34 ASN B O 1
ATOM 1795 N N . HIS B 1 35 ? -8.641 -23.219 -12.461 1 97.75 35 HIS B N 1
ATOM 1796 C CA . HIS B 1 35 ? -7.207 -23.109 -12.211 1 97.75 35 HIS B CA 1
ATOM 1797 C C . HIS B 1 35 ? -6.469 -24.375 -12.625 1 97.75 35 HIS B C 1
ATOM 1799 O O . HIS B 1 35 ? -5.371 -24.312 -13.172 1 97.75 35 HIS B O 1
ATOM 1805 N N . HIS B 1 36 ? -7.113 -25.5 -12.312 1 97.56 36 HIS B N 1
ATOM 1806 C CA . HIS B 1 36 ? -6.527 -26.766 -12.734 1 97.56 36 HIS B CA 1
ATOM 1807 C C . HIS B 1 36 ? -6.34 -26.812 -14.242 1 97.56 36 HIS B C 1
ATOM 1809 O O . HIS B 1 36 ? -5.27 -27.172 -14.734 1 97.56 36 HIS B O 1
ATOM 1815 N N . ARG B 1 37 ? -7.344 -26.438 -14.953 1 97 37 ARG B N 1
ATOM 1816 C CA . ARG B 1 37 ? -7.293 -26.406 -16.406 1 97 37 ARG B CA 1
ATOM 1817 C C . ARG B 1 37 ? -6.172 -25.484 -16.906 1 97 37 ARG B C 1
ATOM 1819 O O . ARG B 1 37 ? -5.461 -25.812 -17.844 1 97 37 ARG B O 1
ATOM 1826 N N . ALA B 1 38 ? -6.082 -24.359 -16.297 1 97.81 38 ALA B N 1
ATOM 1827 C CA . ALA B 1 38 ? -5.055 -23.406 -16.672 1 97.81 38 ALA B CA 1
ATOM 1828 C C . ALA B 1 38 ? -3.656 -23.984 -16.469 1 97.81 38 ALA B C 1
ATOM 1830 O O . ALA B 1 38 ? -2.777 -23.797 -17.312 1 97.81 38 ALA B O 1
ATOM 1831 N N . LEU B 1 39 ? -3.467 -24.656 -15.367 1 98.31 39 LEU B N 1
ATOM 1832 C CA . LEU B 1 39 ? -2.15 -25.219 -15.086 1 98.31 39 LEU B CA 1
ATOM 1833 C C . LEU B 1 39 ? -1.855 -26.391 -16.016 1 98.31 39 LEU B C 1
ATOM 1835 O O . LEU B 1 39 ? -0.704 -26.609 -16.391 1 98.31 39 LEU B O 1
ATOM 1839 N N . GLU B 1 40 ? -2.906 -27.125 -16.391 1 98 40 GLU B N 1
ATOM 1840 C CA . GLU B 1 40 ? -2.73 -28.172 -17.406 1 98 40 GLU B CA 1
ATOM 1841 C C . GLU B 1 40 ? -2.219 -27.578 -18.719 1 98 40 GLU B C 1
ATOM 1843 O O . GLU B 1 40 ? -1.312 -28.125 -19.344 1 98 40 GLU B O 1
ATOM 1848 N N . TRP B 1 41 ? -2.85 -26.562 -19.094 1 98 41 TRP B N 1
ATOM 1849 C CA . TRP B 1 41 ? -2.412 -25.859 -20.297 1 98 41 TRP B CA 1
ATOM 1850 C C . TRP B 1 41 ? -0.991 -25.344 -20.141 1 98 41 TRP B C 1
ATOM 1852 O O . TRP B 1 41 ? -0.17 -25.453 -21.047 1 98 41 TRP B O 1
ATOM 1862 N N . ALA B 1 42 ? -0.684 -24.75 -19.016 1 98.06 42 ALA B N 1
ATOM 1863 C CA . ALA B 1 42 ? 0.637 -24.188 -18.734 1 98.06 42 ALA B CA 1
ATOM 1864 C C . ALA B 1 42 ? 1.721 -25.25 -18.859 1 98.06 42 ALA B C 1
ATOM 1866 O O . ALA B 1 42 ? 2.832 -24.969 -19.312 1 98.06 42 ALA B O 1
ATOM 1867 N N . ALA B 1 43 ? 1.433 -26.453 -18.484 1 97.38 43 ALA B N 1
ATOM 1868 C CA . ALA B 1 43 ? 2.381 -27.562 -18.516 1 97.38 43 ALA B CA 1
ATOM 1869 C C . ALA B 1 43 ? 2.854 -27.828 -19.953 1 97.38 43 ALA B C 1
ATOM 1871 O O . ALA B 1 43 ? 3.924 -28.406 -20.156 1 97.38 43 ALA B O 1
ATOM 1872 N N . ARG B 1 44 ? 2.082 -27.406 -20.859 1 96.81 44 ARG B N 1
ATOM 1873 C CA . ARG B 1 44 ? 2.377 -27.688 -22.266 1 96.81 44 ARG B CA 1
ATOM 1874 C C . ARG B 1 44 ? 3.072 -26.5 -22.922 1 96.81 44 ARG B C 1
ATOM 1876 O O . ARG B 1 44 ? 3.381 -26.547 -24.125 1 96.81 44 ARG B O 1
ATOM 1883 N N . GLN B 1 45 ? 3.279 -25.469 -22.188 1 96.56 45 GLN B N 1
ATOM 1884 C CA . GLN B 1 45 ? 3.93 -24.281 -22.734 1 96.56 45 GLN B CA 1
ATOM 1885 C C . GLN B 1 45 ? 5.438 -24.328 -22.516 1 96.56 45 GLN B C 1
ATOM 1887 O O . GLN B 1 45 ? 5.906 -24.891 -21.516 1 96.56 45 GLN B O 1
ATOM 1892 N N . GLU B 1 46 ? 6.203 -23.688 -23.359 1 93.12 46 GLU B N 1
ATOM 1893 C CA . GLU B 1 46 ? 7.652 -23.594 -23.219 1 93.12 46 GLU B CA 1
ATOM 1894 C C . GLU B 1 46 ? 8.047 -22.469 -22.281 1 93.12 46 GLU B C 1
ATOM 1896 O O . GLU B 1 46 ? 9.062 -22.547 -21.578 1 93.12 46 GLU B O 1
ATOM 1901 N N . CYS B 1 47 ? 7.215 -21.484 -22.266 1 93.94 47 CYS B N 1
ATOM 1902 C CA . CYS B 1 47 ? 7.523 -20.328 -21.438 1 93.94 47 CYS B CA 1
ATOM 1903 C C . CYS B 1 47 ? 6.875 -20.438 -20.062 1 93.94 47 CYS B C 1
ATOM 1905 O O . CYS B 1 47 ? 5.914 -21.188 -19.891 1 93.94 47 CYS B O 1
ATOM 1907 N N . ARG B 1 48 ? 7.414 -19.703 -19.141 1 96.69 48 ARG B N 1
ATOM 1908 C CA . ARG B 1 48 ? 6.84 -19.609 -17.797 1 96.69 48 ARG B CA 1
ATOM 1909 C C . ARG B 1 48 ? 5.508 -18.859 -17.844 1 96.69 48 ARG B C 1
ATOM 1911 O O . ARG B 1 48 ? 5.391 -17.812 -18.469 1 96.69 48 ARG B O 1
ATOM 1918 N N . VAL B 1 49 ? 4.484 -19.438 -17.172 1 97.81 49 VAL B N 1
ATOM 1919 C CA . VAL B 1 49 ? 3.125 -18.906 -17.25 1 97.81 49 VAL B CA 1
ATOM 1920 C C . VAL B 1 49 ? 2.75 -18.25 -15.93 1 97.81 49 VAL B C 1
ATOM 1922 O O . VAL B 1 49 ? 3.09 -18.75 -14.859 1 97.81 49 VAL B O 1
ATOM 1925 N N . VAL B 1 50 ? 2.119 -17.094 -16.016 1 98.62 50 VAL B N 1
ATOM 1926 C CA . VAL B 1 50 ? 1.503 -16.438 -14.875 1 98.62 50 VAL B CA 1
ATOM 1927 C C . VAL B 1 50 ? -0.012 -16.609 -14.93 1 98.62 50 VAL B C 1
ATOM 1929 O O . VAL B 1 50 ? -0.638 -16.375 -15.961 1 98.62 50 VAL B O 1
ATOM 1932 N N . VAL B 1 51 ? -0.585 -17.109 -13.867 1 98.62 51 VAL B N 1
ATOM 1933 C CA . VAL B 1 51 ? -2.033 -17.266 -13.75 1 98.62 51 VAL B CA 1
ATOM 1934 C C . VAL B 1 51 ? -2.631 -16.016 -13.109 1 98.62 51 VAL B C 1
ATOM 1936 O O . VAL B 1 51 ? -2.148 -15.555 -12.07 1 98.62 51 VAL B O 1
ATOM 1939 N N . LEU B 1 52 ? -3.676 -15.484 -13.68 1 97.88 52 LEU B N 1
ATOM 1940 C CA . LEU B 1 52 ? -4.316 -14.242 -13.25 1 97.88 52 LEU B CA 1
ATOM 1941 C C . LEU B 1 52 ? -5.836 -14.398 -13.227 1 97.88 52 LEU B C 1
ATOM 1943 O O . LEU B 1 52 ? -6.43 -14.875 -14.195 1 97.88 52 LEU B O 1
ATOM 1947 N N . GLU B 1 53 ? -6.496 -14.031 -12.102 1 96 53 GLU B N 1
ATOM 1948 C CA . GLU B 1 53 ? -7.953 -14.047 -12.031 1 96 53 GLU B CA 1
ATOM 1949 C C . GLU B 1 53 ? -8.555 -12.812 -12.695 1 96 53 GLU B C 1
ATOM 1951 O O . GLU B 1 53 ? -7.891 -11.773 -12.805 1 96 53 GLU B O 1
ATOM 1956 N N . ASP B 1 54 ? -9.781 -12.891 -13.016 1 93.44 54 ASP B N 1
ATOM 1957 C CA . ASP B 1 54 ? -10.477 -11.867 -13.797 1 93.44 54 ASP B CA 1
ATOM 1958 C C . ASP B 1 54 ? -10.75 -10.617 -12.961 1 93.44 54 ASP B C 1
ATOM 1960 O O . ASP B 1 54 ? -11.07 -9.562 -13.5 1 93.44 54 ASP B O 1
ATOM 1964 N N . ASP B 1 55 ? -10.625 -10.734 -11.664 1 92.75 55 ASP B N 1
ATOM 1965 C CA . ASP B 1 55 ? -10.867 -9.562 -10.828 1 92.75 55 ASP B CA 1
ATOM 1966 C C . ASP B 1 55 ? -9.555 -8.984 -10.312 1 92.75 55 ASP B C 1
ATOM 1968 O O . ASP B 1 55 ? -9.555 -8.164 -9.391 1 92.75 55 ASP B O 1
ATOM 1972 N N . ALA B 1 56 ? -8.453 -9.438 -10.914 1 95.44 56 ALA B N 1
ATOM 1973 C CA . ALA B 1 56 ? -7.16 -8.797 -10.664 1 95.44 56 ALA B CA 1
ATOM 1974 C C . ALA B 1 56 ? -7.051 -7.477 -11.414 1 95.44 56 ALA B C 1
ATOM 1976 O O . ALA B 1 56 ? -7.547 -7.348 -12.539 1 95.44 56 ALA B O 1
ATOM 1977 N N . LEU B 1 57 ? -6.438 -6.527 -10.805 1 95.25 57 LEU B N 1
ATOM 1978 C CA . LEU B 1 57 ? -6.172 -5.223 -11.406 1 95.25 57 LEU B CA 1
ATOM 1979 C C . LEU B 1 57 ? -4.672 -4.984 -11.547 1 95.25 57 LEU B C 1
ATOM 1981 O O . LEU B 1 57 ? -4.02 -4.52 -10.609 1 95.25 57 LEU B O 1
ATOM 1985 N N . PRO B 1 58 ? -4.109 -5.301 -12.695 1 97.19 58 PRO B N 1
ATOM 1986 C CA . PRO B 1 58 ? -2.666 -5.145 -12.891 1 97.19 58 PRO B CA 1
ATOM 1987 C C . PRO B 1 58 ? -2.209 -3.691 -12.805 1 97.19 58 PRO B C 1
ATOM 1989 O O . PRO B 1 58 ? -2.918 -2.791 -13.258 1 97.19 58 PRO B O 1
ATOM 1992 N N . VAL B 1 59 ? -1.038 -3.463 -12.203 1 96.31 59 VAL B N 1
ATOM 1993 C CA . VAL B 1 59 ? -0.45 -2.129 -12.156 1 96.31 59 VAL B CA 1
ATOM 1994 C C . VAL B 1 59 ? 0.084 -1.752 -13.539 1 96.31 59 VAL B C 1
ATOM 1996 O O . VAL B 1 59 ? 0.199 -2.605 -14.422 1 96.31 59 VAL B O 1
ATOM 1999 N N . GLN B 1 60 ? 0.42 -0.455 -13.648 1 94.19 60 GLN B N 1
ATOM 2000 C CA . GLN B 1 60 ? 1.064 -0.011 -14.883 1 94.19 60 GLN B CA 1
ATOM 2001 C C . GLN B 1 60 ? 2.404 -0.713 -15.086 1 94.19 60 GLN B C 1
ATOM 2003 O O . GLN B 1 60 ? 3.209 -0.81 -14.156 1 94.19 60 GLN B O 1
ATOM 2008 N N . GLY B 1 61 ? 2.604 -1.256 -16.328 1 95.81 61 GLY B N 1
ATOM 2009 C CA . GLY B 1 61 ? 3.844 -1.952 -16.641 1 95.81 61 GLY B CA 1
ATOM 2010 C C . GLY B 1 61 ? 3.891 -3.359 -16.078 1 95.81 61 GLY B C 1
ATOM 2011 O O . GLY B 1 61 ? 4.973 -3.916 -15.867 1 95.81 61 GLY B O 1
ATOM 2012 N N . PHE B 1 62 ? 2.766 -3.871 -15.812 1 97.62 62 PHE B N 1
ATOM 2013 C CA . PHE B 1 62 ? 2.609 -5.16 -15.148 1 97.62 62 PHE B CA 1
ATOM 2014 C C . PHE B 1 62 ? 3.438 -6.23 -15.844 1 97.62 62 PHE B C 1
ATOM 2016 O O . PHE B 1 62 ? 4.211 -6.941 -15.195 1 97.62 62 PHE B O 1
ATOM 2023 N N . VAL B 1 63 ? 3.377 -6.359 -17.125 1 97.31 63 VAL B N 1
ATOM 2024 C CA . VAL B 1 63 ? 4.012 -7.441 -17.875 1 97.31 63 VAL B CA 1
ATOM 2025 C C . VAL B 1 63 ? 5.527 -7.359 -17.719 1 97.31 63 VAL B C 1
ATOM 2027 O O . VAL B 1 63 ? 6.176 -8.359 -17.391 1 97.31 63 VAL B O 1
ATOM 2030 N N . ALA B 1 64 ? 6.086 -6.199 -17.875 1 97.38 64 ALA B N 1
ATOM 2031 C CA . ALA B 1 64 ? 7.527 -6.02 -17.734 1 97.38 64 ALA B CA 1
ATOM 2032 C C . ALA B 1 64 ? 7.988 -6.336 -16.312 1 97.38 64 ALA B C 1
ATOM 2034 O O . ALA B 1 64 ? 9.031 -6.965 -16.125 1 97.38 64 ALA B O 1
ATOM 2035 N N . LYS B 1 65 ? 7.203 -5.906 -15.383 1 98.25 65 LYS B N 1
ATOM 2036 C CA . LYS B 1 65 ? 7.551 -6.133 -13.984 1 98.25 65 LYS B CA 1
ATOM 2037 C C . LYS B 1 65 ? 7.527 -7.625 -13.656 1 98.25 65 LYS B C 1
ATOM 2039 O O . LYS B 1 65 ? 8.43 -8.125 -12.977 1 98.25 65 LYS B O 1
ATOM 2044 N N . VAL B 1 66 ? 6.535 -8.289 -14.156 1 98.19 66 VAL B N 1
ATOM 2045 C CA . VAL B 1 66 ? 6.414 -9.719 -13.906 1 98.19 66 VAL B CA 1
ATOM 2046 C C . VAL B 1 66 ? 7.586 -10.453 -14.555 1 98.19 66 VAL B C 1
ATOM 2048 O O . VAL B 1 66 ? 8.164 -11.367 -13.953 1 98.19 66 VAL B O 1
ATOM 2051 N N . ILE B 1 67 ? 7.949 -10.094 -15.727 1 97.81 67 ILE B N 1
ATOM 2052 C CA . ILE B 1 67 ? 9.055 -10.734 -16.438 1 97.81 67 ILE B CA 1
ATOM 2053 C C . ILE B 1 67 ? 10.336 -10.602 -15.609 1 97.81 67 ILE B C 1
ATOM 2055 O O . ILE B 1 67 ? 11.094 -11.562 -15.477 1 97.81 67 ILE B O 1
ATOM 2059 N N . ASP B 1 68 ? 10.547 -9.5 -15.078 1 98.25 68 ASP B N 1
ATOM 2060 C CA . ASP B 1 68 ? 11.719 -9.273 -14.242 1 98.25 68 ASP B CA 1
ATOM 2061 C C . ASP B 1 68 ? 11.734 -10.219 -13.047 1 98.25 68 ASP B C 1
ATOM 2063 O O . ASP B 1 68 ? 12.75 -10.852 -12.758 1 98.25 68 ASP B O 1
ATOM 2067 N N . TRP B 1 69 ? 10.609 -10.336 -12.398 1 98.56 69 TRP B N 1
ATOM 2068 C CA . TRP B 1 69 ? 10.508 -11.195 -11.227 1 98.56 69 TRP B CA 1
ATOM 2069 C C . TRP B 1 69 ? 10.719 -12.656 -11.609 1 98.56 69 TRP B C 1
ATOM 2071 O O . TRP B 1 69 ? 11.414 -13.398 -10.906 1 98.56 69 TRP B O 1
ATOM 2081 N N . LEU B 1 70 ? 10.141 -13.055 -12.695 1 98.38 70 LEU B N 1
ATOM 2082 C CA . LEU B 1 70 ? 10.281 -14.43 -13.148 1 98.38 70 LEU B CA 1
ATOM 2083 C C . LEU B 1 70 ? 11.734 -14.75 -13.484 1 98.38 70 LEU B C 1
ATOM 2085 O O . LEU B 1 70 ? 12.211 -15.859 -13.234 1 98.38 70 LEU B O 1
ATOM 2089 N N . SER B 1 71 ? 12.414 -13.781 -14.062 1 98 71 SER B N 1
ATOM 2090 C CA . SER B 1 71 ? 13.82 -13.969 -14.414 1 98 71 SER B CA 1
ATOM 2091 C C . SER B 1 71 ? 14.695 -14.078 -13.172 1 98 71 SER B C 1
ATOM 2093 O O . SER B 1 71 ? 15.664 -14.844 -13.156 1 98 71 SER B O 1
ATOM 2095 N N . ARG B 1 72 ? 14.383 -13.391 -12.156 1 98.06 72 ARG B N 1
ATOM 2096 C CA . ARG B 1 72 ? 15.156 -13.375 -10.922 1 98.06 72 ARG B CA 1
ATOM 2097 C C . ARG B 1 72 ? 14.914 -14.641 -10.109 1 98.06 72 ARG B C 1
ATOM 2099 O O . ARG B 1 72 ? 15.797 -15.086 -9.367 1 98.06 72 ARG B O 1
ATOM 2106 N N . PHE B 1 73 ? 13.719 -15.195 -10.266 1 98.19 73 PHE B N 1
ATOM 2107 C CA . PHE B 1 73 ? 13.328 -16.344 -9.461 1 98.19 73 PHE B CA 1
ATOM 2108 C C . PHE B 1 73 ? 12.75 -17.453 -10.344 1 98.19 73 PHE B C 1
ATOM 2110 O O . PHE B 1 73 ? 11.594 -17.844 -10.164 1 98.19 73 PHE B O 1
ATOM 2117 N N . PRO B 1 74 ? 13.531 -17.969 -11.227 1 97.25 74 PRO B N 1
ATOM 2118 C CA . PRO B 1 74 ? 13.016 -18.906 -12.227 1 97.25 74 PRO B CA 1
ATOM 2119 C C . PRO B 1 74 ? 12.508 -20.203 -11.617 1 97.25 74 PRO B C 1
ATOM 2121 O O . PRO B 1 74 ? 11.633 -20.875 -12.195 1 97.25 74 PRO B O 1
ATOM 2124 N N . ASP B 1 75 ? 12.969 -20.562 -10.414 1 97.19 75 ASP B N 1
ATOM 2125 C CA . ASP B 1 75 ? 12.648 -21.875 -9.875 1 97.19 75 ASP B CA 1
ATOM 2126 C C . ASP B 1 75 ? 11.766 -21.766 -8.633 1 97.19 75 ASP B C 1
ATOM 2128 O O . ASP B 1 75 ? 11.547 -22.734 -7.918 1 97.19 75 ASP B O 1
ATOM 2132 N N . ASP B 1 76 ? 11.234 -20.562 -8.328 1 98.06 76 ASP B N 1
ATOM 2133 C CA . ASP B 1 76 ? 10.477 -20.328 -7.102 1 98.06 76 ASP B CA 1
ATOM 2134 C C . ASP B 1 76 ? 9 -20.062 -7.406 1 98.06 76 ASP B C 1
ATOM 2136 O O . ASP B 1 76 ? 8.664 -19.547 -8.469 1 98.06 76 ASP B O 1
ATOM 2140 N N . MET B 1 77 ? 8.156 -20.5 -6.457 1 98.31 77 MET B N 1
ATOM 2141 C CA . MET B 1 77 ? 6.758 -20.094 -6.496 1 98.31 77 MET B CA 1
ATOM 2142 C C . MET B 1 77 ? 6.625 -18.609 -6.223 1 98.31 77 MET B C 1
ATOM 2144 O O . MET B 1 77 ? 7.18 -18.094 -5.246 1 98.31 77 MET B O 1
ATOM 2148 N N . LEU B 1 78 ? 5.953 -17.906 -7.133 1 98.75 78 LEU B N 1
ATOM 2149 C CA . LEU B 1 78 ? 5.77 -16.469 -6.98 1 98.75 78 LEU B CA 1
ATOM 2150 C C . LEU B 1 78 ? 4.285 -16.109 -6.898 1 98.75 78 LEU B C 1
ATOM 2152 O O . LEU B 1 78 ? 3.467 -16.688 -7.621 1 98.75 78 LEU B O 1
ATOM 2156 N N . SER B 1 79 ? 3.934 -15.281 -6.008 1 98.75 79 SER B N 1
ATOM 2157 C CA . SER B 1 79 ? 2.627 -14.633 -5.961 1 98.75 79 SER B CA 1
ATOM 2158 C C . SER B 1 79 ? 2.762 -13.117 -6.047 1 98.75 79 SER B C 1
ATOM 2160 O O . SER B 1 79 ? 3.531 -12.516 -5.301 1 98.75 79 SER B O 1
ATOM 2162 N N . PHE B 1 80 ? 2.012 -12.492 -6.926 1 98.75 80 PHE B N 1
ATOM 2163 C CA . PHE B 1 80 ? 2.176 -11.062 -7.188 1 98.75 80 PHE B CA 1
ATOM 2164 C C . PHE B 1 80 ? 1.075 -10.258 -6.508 1 98.75 80 PHE B C 1
ATOM 2166 O O . PHE B 1 80 ? 0.837 -9.102 -6.863 1 98.75 80 PHE B O 1
ATOM 2173 N N . TYR B 1 81 ? 0.354 -10.898 -5.621 1 98 81 TYR B N 1
ATOM 2174 C CA . TYR B 1 81 ? -0.699 -10.258 -4.84 1 98 81 TYR B CA 1
ATOM 2175 C C . TYR B 1 81 ? -0.593 -10.641 -3.367 1 98 81 TYR B C 1
ATOM 2177 O O . TYR B 1 81 ? -0.693 -11.812 -3.016 1 98 81 TYR B O 1
ATOM 2185 N N . LEU B 1 82 ? -0.3 -9.68 -2.584 1 96.81 82 LEU B N 1
ATOM 2186 C CA . LEU B 1 82 ? -0.317 -9.812 -1.131 1 96.81 82 LEU B CA 1
ATOM 2187 C C . LEU B 1 82 ? -1.479 -9.031 -0.529 1 96.81 82 LEU B C 1
ATOM 2189 O O . LEU B 1 82 ? -1.391 -7.809 -0.362 1 96.81 82 LEU B O 1
ATOM 2193 N N . GLY B 1 83 ? -2.496 -9.75 -0.179 1 94.19 83 GLY B N 1
ATOM 2194 C CA . GLY B 1 83 ? -3.762 -9.117 0.145 1 94.19 83 GLY B CA 1
ATOM 2195 C C . GLY B 1 83 ? -3.943 -8.875 1.631 1 94.19 83 GLY B C 1
ATOM 2196 O O . GLY B 1 83 ? -3.387 -9.594 2.459 1 94.19 83 GLY B O 1
ATOM 2197 N N . THR B 1 84 ? -4.762 -7.844 1.838 1 89.94 84 THR B N 1
ATOM 2198 C CA . THR B 1 84 ? -5.191 -7.555 3.201 1 89.94 84 THR B CA 1
ATOM 2199 C C . THR B 1 84 ? -6.449 -8.352 3.549 1 89.94 84 THR B C 1
ATOM 2201 O O . THR B 1 84 ? -7.07 -8.953 2.674 1 89.94 84 THR B O 1
ATOM 2204 N N . GLY B 1 85 ? -6.82 -8.422 4.781 1 80.31 85 GLY B N 1
ATOM 2205 C CA . GLY B 1 85 ? -8.094 -8.961 5.227 1 80.31 85 GLY B CA 1
ATOM 2206 C C . GLY B 1 85 ? -8.086 -10.469 5.387 1 80.31 85 GLY B C 1
ATOM 2207 O O . GLY B 1 85 ? -8.438 -10.984 6.449 1 80.31 85 GLY B O 1
ATOM 2208 N N . ARG B 1 86 ? -7.785 -11.148 4.23 1 82.44 86 ARG B N 1
ATOM 2209 C CA . ARG B 1 86 ? -7.801 -12.602 4.293 1 82.44 86 ARG B CA 1
ATOM 2210 C C . ARG B 1 86 ? -6.496 -13.188 3.766 1 82.44 86 ARG B C 1
ATOM 2212 O O . ARG B 1 86 ? -5.887 -12.633 2.85 1 82.44 86 ARG B O 1
ATOM 2219 N N . PRO B 1 87 ? -6.105 -14.391 4.344 1 87.81 87 PRO B N 1
ATOM 2220 C CA . PRO B 1 87 ? -6.605 -14.984 5.586 1 87.81 87 PRO B CA 1
ATOM 2221 C C . PRO B 1 87 ? -6.18 -14.211 6.828 1 87.81 87 PRO B C 1
ATOM 2223 O O . PRO B 1 87 ? -5.016 -13.812 6.941 1 87.81 87 PRO B O 1
ATOM 2226 N N . PRO B 1 88 ? -7.055 -14.062 7.812 1 88.38 88 PRO B N 1
ATOM 2227 C CA . PRO B 1 88 ? -6.77 -13.203 8.969 1 88.38 88 PRO B CA 1
ATOM 2228 C C . PRO B 1 88 ? -5.566 -13.68 9.773 1 88.38 88 PRO B C 1
ATOM 2230 O O . PRO B 1 88 ? -4.82 -12.867 10.32 1 88.38 88 PRO B O 1
ATOM 2233 N N . GLN B 1 89 ? -5.359 -14.938 9.828 1 91.56 89 GLN B N 1
ATOM 2234 C CA . GLN B 1 89 ? -4.332 -15.492 10.703 1 91.56 89 GLN B CA 1
ATOM 2235 C C . GLN B 1 89 ? -2.936 -15.172 10.18 1 91.56 89 GLN B C 1
ATOM 2237 O O . GLN B 1 89 ? -1.949 -15.289 10.914 1 91.56 89 GLN B O 1
ATOM 2242 N N . TYR B 1 90 ? -2.822 -14.742 8.93 1 94.56 90 TYR B N 1
ATOM 2243 C CA . TYR B 1 90 ? -1.507 -14.492 8.352 1 94.56 90 TYR B CA 1
ATOM 2244 C C . TYR B 1 90 ? -1.189 -13.008 8.328 1 94.56 90 TYR B C 1
ATOM 2246 O O . TYR B 1 90 ? -0.06 -12.609 8.031 1 94.56 90 TYR B O 1
ATOM 2254 N N . GLN B 1 91 ? -2.111 -12.195 8.672 1 94.69 91 GLN B N 1
ATOM 2255 C CA . GLN B 1 91 ? -1.957 -10.758 8.453 1 94.69 91 GLN B CA 1
ATOM 2256 C C . GLN B 1 91 ? -0.856 -10.188 9.344 1 94.69 91 GLN B C 1
ATOM 2258 O O . GLN B 1 91 ? -0.064 -9.352 8.891 1 94.69 91 GLN B O 1
ATOM 2263 N N . LEU B 1 92 ? -0.821 -10.625 10.602 1 95.31 92 LEU B N 1
ATOM 2264 C CA . LEU B 1 92 ? 0.231 -10.125 11.484 1 95.31 92 LEU B CA 1
ATOM 2265 C C . LEU B 1 92 ? 1.604 -10.578 11 1 95.31 92 LEU B C 1
ATOM 2267 O O . LEU B 1 92 ? 2.57 -9.812 11.047 1 95.31 92 LEU B O 1
ATOM 2271 N N . GLU B 1 93 ? 1.693 -11.781 10.57 1 96.69 93 GLU B N 1
ATOM 2272 C CA . GLU B 1 93 ? 2.951 -12.273 10.016 1 96.69 93 GLU B CA 1
ATOM 2273 C C . GLU B 1 93 ? 3.369 -11.453 8.797 1 96.69 93 GLU B C 1
ATOM 2275 O O . GLU B 1 93 ? 4.531 -11.062 8.672 1 96.69 93 GLU B O 1
ATOM 2280 N N . ILE B 1 94 ? 2.449 -11.25 7.902 1 96.94 94 ILE B N 1
ATOM 2281 C CA . ILE B 1 94 ? 2.705 -10.445 6.715 1 96.94 94 ILE B CA 1
ATOM 2282 C C . ILE B 1 94 ? 3.234 -9.07 7.129 1 96.94 94 ILE B C 1
ATOM 2284 O O . ILE B 1 94 ? 4.273 -8.625 6.637 1 96.94 94 ILE B O 1
ATOM 2288 N N . ALA B 1 95 ? 2.572 -8.461 8.078 1 95.69 95 ALA B N 1
ATOM 2289 C CA . ALA B 1 95 ? 2.936 -7.113 8.523 1 95.69 95 ALA B CA 1
ATOM 2290 C C . ALA B 1 95 ? 4.348 -7.09 9.094 1 95.69 95 ALA B C 1
ATOM 2292 O O . ALA B 1 95 ? 5.141 -6.199 8.773 1 95.69 95 ALA B O 1
ATOM 2293 N N . THR B 1 96 ? 4.656 -8.008 9.914 1 96.62 96 THR B N 1
ATOM 2294 C CA . THR B 1 96 ? 5.965 -8.062 10.547 1 96.62 96 THR B CA 1
ATOM 2295 C C . THR B 1 96 ? 7.062 -8.273 9.508 1 96.62 96 THR B C 1
ATOM 2297 O O . THR B 1 96 ? 8.133 -7.672 9.594 1 96.62 96 THR B O 1
ATOM 2300 N N . LYS B 1 97 ? 6.801 -9.086 8.578 1 97.62 97 LYS B N 1
ATOM 2301 C CA . LYS B 1 97 ? 7.785 -9.336 7.527 1 97.62 97 LYS B CA 1
ATOM 2302 C C . LYS B 1 97 ? 7.961 -8.117 6.633 1 97.62 97 LYS B C 1
ATOM 2304 O O . LYS B 1 97 ? 9.07 -7.82 6.184 1 97.62 97 LYS B O 1
ATOM 2309 N N . LEU B 1 98 ? 6.867 -7.43 6.391 1 96.69 98 LEU B N 1
ATOM 2310 C CA . LEU B 1 98 ? 6.961 -6.207 5.602 1 96.69 98 LEU B CA 1
ATOM 2311 C C . LEU B 1 98 ? 7.77 -5.145 6.34 1 96.69 98 LEU B C 1
ATOM 2313 O O . LEU B 1 98 ? 8.555 -4.418 5.723 1 96.69 98 LEU B O 1
ATOM 2317 N N . ILE B 1 99 ? 7.566 -5.035 7.625 1 95.19 99 ILE B N 1
ATOM 2318 C CA . ILE B 1 99 ? 8.336 -4.098 8.438 1 95.19 99 ILE B CA 1
ATOM 2319 C C . ILE B 1 99 ? 9.82 -4.438 8.344 1 95.19 99 ILE B C 1
ATOM 2321 O O . ILE B 1 99 ? 10.656 -3.553 8.141 1 95.19 99 ILE B O 1
ATOM 2325 N N . ALA B 1 100 ? 10.109 -5.703 8.508 1 96 100 ALA B N 1
ATOM 2326 C CA . ALA B 1 100 ? 11.5 -6.145 8.406 1 96 100 ALA B CA 1
ATOM 2327 C C . ALA B 1 100 ? 12.07 -5.852 7.023 1 96 100 ALA B C 1
ATOM 2329 O O . ALA B 1 100 ? 13.227 -5.43 6.895 1 96 100 ALA B O 1
ATOM 2330 N N . ALA B 1 101 ? 11.273 -6.086 6.047 1 95.94 101 ALA B N 1
ATOM 2331 C CA . ALA B 1 101 ? 11.711 -5.824 4.676 1 95.94 101 ALA B CA 1
ATOM 2332 C C . ALA B 1 101 ? 12.031 -4.348 4.477 1 95.94 101 ALA B C 1
ATOM 2334 O O . ALA B 1 101 ? 12.969 -4.004 3.75 1 95.94 101 ALA B O 1
ATOM 2335 N N . ASP B 1 102 ? 11.211 -3.488 5.039 1 92.31 102 ASP B N 1
ATOM 2336 C CA . ASP B 1 102 ? 11.461 -2.053 4.938 1 92.31 102 ASP B CA 1
ATOM 2337 C C . ASP B 1 102 ? 12.789 -1.68 5.598 1 92.31 102 ASP B C 1
ATOM 2339 O O . ASP B 1 102 ? 13.531 -0.848 5.078 1 92.31 102 ASP B O 1
ATOM 2343 N N . ARG B 1 103 ? 13.039 -2.258 6.73 1 90.31 103 ARG B N 1
ATOM 2344 C CA . ARG B 1 103 ? 14.281 -2.002 7.453 1 90.31 103 ARG B CA 1
ATOM 2345 C C . ARG B 1 103 ? 15.492 -2.41 6.625 1 90.31 103 ARG B C 1
ATOM 2347 O O . ARG B 1 103 ? 16.484 -1.683 6.566 1 90.31 103 ARG B O 1
ATOM 2354 N N . ASP B 1 104 ? 15.352 -3.49 5.93 1 91.81 104 ASP B N 1
ATOM 2355 C CA . ASP B 1 104 ? 16.484 -4.07 5.219 1 91.81 104 ASP B CA 1
ATOM 2356 C C . ASP B 1 104 ? 16.469 -3.691 3.74 1 91.81 104 ASP B C 1
ATOM 2358 O O . ASP B 1 104 ? 17.297 -4.148 2.963 1 91.81 104 ASP B O 1
ATOM 2362 N N . ARG B 1 105 ? 15.43 -2.98 3.355 1 92.5 105 ARG B N 1
ATOM 2363 C CA . ARG B 1 105 ? 15.219 -2.572 1.972 1 92.5 105 ARG B CA 1
ATOM 2364 C C . ARG B 1 105 ? 15.109 -3.785 1.053 1 92.5 105 ARG B C 1
ATOM 2366 O O . ARG B 1 105 ? 15.633 -3.77 -0.066 1 92.5 105 ARG B O 1
ATOM 2373 N N . ALA B 1 106 ? 14.586 -4.871 1.644 1 95.25 106 ALA B N 1
ATOM 2374 C CA . ALA B 1 106 ? 14.297 -6.055 0.835 1 95.25 106 ALA B CA 1
ATOM 2375 C C . ALA B 1 106 ? 13.141 -5.801 -0.12 1 95.25 106 ALA B C 1
ATOM 2377 O O . ALA B 1 106 ? 12.258 -4.988 0.167 1 95.25 106 ALA B O 1
ATOM 2378 N N . GLU B 1 107 ? 13.117 -6.5 -1.231 1 96.62 107 GLU B N 1
ATOM 2379 C CA . GLU B 1 107 ? 12.102 -6.277 -2.256 1 96.62 107 GLU B CA 1
ATOM 2380 C C . GLU B 1 107 ? 10.969 -7.297 -2.148 1 96.62 107 GLU B C 1
ATOM 2382 O O . GLU B 1 107 ? 9.938 -7.16 -2.812 1 96.62 107 GLU B O 1
ATOM 2387 N N . HIS B 1 108 ? 11.227 -8.32 -1.319 1 98.44 108 HIS B N 1
ATOM 2388 C CA . HIS B 1 108 ? 10.219 -9.375 -1.225 1 98.44 108 HIS B CA 1
ATOM 2389 C C . HIS B 1 108 ? 10.227 -10.023 0.158 1 98.44 108 HIS B C 1
ATOM 2391 O O . HIS B 1 108 ? 11.172 -9.836 0.929 1 98.44 108 HIS B O 1
ATOM 2397 N N . ILE B 1 109 ? 9.141 -10.641 0.457 1 98.38 109 ILE B N 1
ATOM 2398 C CA . ILE B 1 109 ? 9.047 -11.508 1.628 1 98.38 109 ILE B CA 1
ATOM 2399 C C . ILE B 1 109 ? 8.688 -12.922 1.193 1 98.38 109 ILE B C 1
ATOM 2401 O O . ILE B 1 109 ? 8.297 -13.148 0.045 1 98.38 109 ILE B O 1
ATOM 2405 N N . THR B 1 110 ? 8.945 -13.844 2.049 1 98.31 110 THR B N 1
ATOM 2406 C CA . THR B 1 110 ? 8.602 -15.234 1.787 1 98.31 110 THR B CA 1
ATOM 2407 C C . THR B 1 110 ? 7.594 -15.742 2.814 1 98.31 110 THR B C 1
ATOM 2409 O O . THR B 1 110 ? 7.73 -15.477 4.012 1 98.31 110 THR B O 1
ATOM 2412 N N . LEU B 1 111 ? 6.562 -16.391 2.348 1 97.69 111 LEU B N 1
ATOM 2413 C CA . LEU B 1 111 ? 5.59 -17.062 3.195 1 97.69 111 LEU B CA 1
ATOM 2414 C C . LEU B 1 111 ? 5.543 -18.562 2.877 1 97.69 111 LEU B C 1
ATOM 2416 O O . LEU B 1 111 ? 5.949 -18.984 1.793 1 97.69 111 LEU B O 1
ATOM 2420 N N . GLN B 1 112 ? 5.016 -19.328 3.748 1 95.31 112 GLN B N 1
ATOM 2421 C CA . GLN B 1 112 ? 5.133 -20.781 3.643 1 95.31 112 GLN B CA 1
ATOM 2422 C C . GLN B 1 112 ? 3.986 -21.359 2.82 1 95.31 112 GLN B C 1
ATOM 2424 O O . GLN B 1 112 ? 3.951 -22.578 2.564 1 95.31 112 GLN B O 1
ATOM 2429 N N . ARG B 1 113 ? 3.148 -20.516 2.414 1 92.88 113 ARG B N 1
ATOM 2430 C CA . ARG B 1 113 ? 2.039 -21.016 1.603 1 92.88 113 ARG B CA 1
ATOM 2431 C C . ARG B 1 113 ? 1.524 -19.922 0.667 1 92.88 113 ARG B C 1
ATOM 2433 O O . ARG B 1 113 ? 1.727 -18.734 0.918 1 92.88 113 ARG B O 1
ATOM 2440 N N . LEU B 1 114 ? 0.88 -20.359 -0.418 1 97.25 114 LEU B N 1
ATOM 2441 C CA . LEU B 1 114 ? 0.147 -19.438 -1.279 1 97.25 114 LEU B CA 1
ATOM 2442 C C . LEU B 1 114 ? -1.118 -18.938 -0.589 1 97.25 114 LEU B C 1
ATOM 2444 O O . LEU B 1 114 ? -2.012 -19.719 -0.273 1 97.25 114 LEU B O 1
ATOM 2448 N N . LEU B 1 115 ? -1.243 -17.688 -0.464 1 95.25 115 LEU B N 1
ATOM 2449 C CA . LEU B 1 115 ? -2.338 -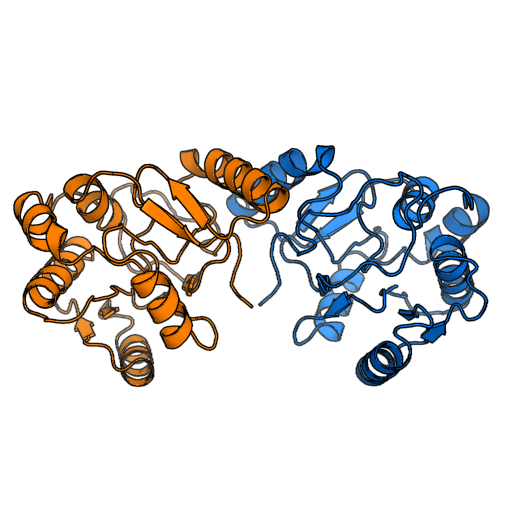17.141 0.33 1 95.25 115 LEU B CA 1
ATOM 2450 C C . LEU B 1 115 ? -3.523 -16.781 -0.558 1 95.25 115 LEU B C 1
ATOM 2452 O O . LEU B 1 115 ? -4.664 -16.734 -0.091 1 95.25 115 LEU B O 1
ATOM 2456 N N . HIS B 1 116 ? -3.225 -16.438 -1.805 1 94.38 116 HIS B N 1
ATOM 2457 C CA . HIS B 1 116 ? -4.23 -15.969 -2.754 1 94.38 116 HIS B CA 1
ATOM 2458 C C . HIS B 1 116 ? -3.986 -16.547 -4.141 1 94.38 116 HIS B C 1
ATOM 2460 O O . HIS B 1 116 ? -2.84 -16.672 -4.574 1 94.38 116 HIS B O 1
ATOM 2466 N N . ALA B 1 117 ? -5.027 -16.797 -4.789 1 95.56 117 ALA B N 1
ATOM 2467 C CA . ALA B 1 117 ? -4.887 -17.312 -6.148 1 95.56 117 ALA B CA 1
ATOM 2468 C C . ALA B 1 117 ? -5.062 -16.203 -7.18 1 95.56 117 ALA B C 1
ATOM 2470 O O . ALA B 1 117 ? -5.203 -16.469 -8.375 1 95.56 117 ALA B O 1
ATOM 2471 N N . VAL B 1 118 ? -5.043 -14.984 -6.754 1 96.25 118 VAL B N 1
ATOM 2472 C CA . VAL B 1 118 ? -5.367 -13.828 -7.582 1 96.25 118 VAL B CA 1
ATOM 2473 C C . VAL B 1 118 ? -4.371 -13.727 -8.734 1 96.25 118 VAL B C 1
ATOM 2475 O O . VAL B 1 118 ? -4.758 -13.453 -9.875 1 96.25 118 VAL B O 1
ATOM 2478 N N . CYS B 1 119 ? -3.148 -13.938 -8.469 1 98.5 119 CYS B N 1
ATOM 2479 C CA . CYS B 1 119 ? -2.076 -13.844 -9.453 1 98.5 119 CYS B CA 1
ATOM 2480 C C . CYS B 1 119 ? -0.829 -14.57 -8.969 1 98.5 119 CYS B C 1
ATOM 2482 O O . CYS B 1 119 ? -0.21 -14.172 -7.984 1 98.5 119 CYS B O 1
ATOM 2484 N N . TYR B 1 120 ? -0.448 -15.555 -9.648 1 98.75 120 TYR B N 1
ATOM 2485 C CA . TYR B 1 120 ? 0.694 -16.344 -9.203 1 98.75 120 TYR B CA 1
ATOM 2486 C C . TYR B 1 120 ? 1.353 -17.062 -10.383 1 98.75 120 TYR B C 1
ATOM 2488 O O . TYR B 1 120 ? 0.818 -17.062 -11.492 1 98.75 120 TYR B O 1
ATOM 2496 N N . SER B 1 121 ? 2.502 -17.625 -10.148 1 98.75 121 SER B N 1
ATOM 2497 C CA . SER B 1 121 ? 3.244 -18.391 -11.148 1 98.75 121 SER B CA 1
ATOM 2498 C C . SER B 1 121 ? 3.949 -19.594 -10.516 1 98.75 121 SER B C 1
ATOM 2500 O O . SER B 1 121 ? 4.742 -19.422 -9.586 1 98.75 121 SER B O 1
ATOM 2502 N N . VAL B 1 122 ? 3.627 -20.734 -10.969 1 98.44 122 VAL B N 1
ATOM 2503 C CA . VAL B 1 122 ? 4.289 -21.969 -10.578 1 98.44 122 VAL B CA 1
ATOM 2504 C C . VAL B 1 122 ? 5.484 -22.219 -11.492 1 98.44 122 VAL B C 1
ATOM 2506 O O . VAL B 1 122 ? 5.363 -22.141 -12.719 1 98.44 122 VAL B O 1
ATOM 2509 N N . PRO B 1 123 ? 6.652 -22.438 -10.898 1 97.5 123 PRO B N 1
ATOM 2510 C CA . PRO B 1 123 ? 7.77 -22.781 -11.789 1 97.5 123 PRO B CA 1
ATOM 2511 C C . PRO B 1 123 ? 7.477 -23.984 -12.672 1 97.5 123 PRO B C 1
ATOM 2513 O O . PRO B 1 123 ? 6.906 -24.969 -12.203 1 97.5 123 PRO B O 1
ATOM 2516 N N . PRO B 1 124 ? 7.898 -23.906 -13.906 1 96.81 124 PRO B N 1
ATOM 2517 C CA . PRO B 1 124 ? 7.559 -24.969 -14.859 1 96.81 124 PRO B CA 1
ATOM 2518 C C . PRO B 1 124 ? 7.945 -26.344 -14.352 1 96.81 124 PRO B C 1
ATOM 2520 O O . PRO B 1 124 ? 7.195 -27.312 -14.531 1 96.81 124 PRO B O 1
ATOM 2523 N N . SER B 1 125 ? 9.023 -26.516 -13.664 1 96.19 125 SER B N 1
ATOM 2524 C CA . SER B 1 125 ? 9.523 -27.812 -13.203 1 96.19 125 SER B CA 1
ATOM 2525 C C . SER B 1 125 ? 8.594 -28.422 -12.156 1 96.19 125 SER B C 1
ATOM 2527 O O . SER B 1 125 ? 8.625 -29.625 -11.922 1 96.19 125 SER B O 1
ATOM 2529 N N . LEU B 1 126 ? 7.723 -27.594 -11.57 1 97.12 126 LEU B N 1
ATOM 2530 C CA . LEU B 1 126 ? 6.895 -28.078 -10.477 1 97.12 126 LEU B CA 1
ATOM 2531 C C . LEU B 1 126 ? 5.461 -28.312 -10.945 1 97.12 126 LEU B C 1
ATOM 2533 O O . LEU B 1 126 ? 4.66 -28.922 -10.219 1 97.12 126 LEU B O 1
ATOM 2537 N N . ILE B 1 127 ? 5.086 -27.891 -12.086 1 98.12 127 ILE B N 1
ATOM 2538 C CA . ILE B 1 127 ? 3.705 -27.953 -12.555 1 98.12 127 ILE B CA 1
ATOM 2539 C C . ILE B 1 127 ? 3.236 -29.406 -12.586 1 98.12 127 ILE B C 1
ATOM 2541 O O . ILE B 1 127 ? 2.141 -29.719 -12.117 1 98.12 127 ILE B O 1
ATOM 2545 N N . PRO B 1 128 ? 4.055 -30.359 -13.094 1 97.31 128 PRO B N 1
ATOM 2546 C CA . PRO B 1 128 ? 3.596 -31.75 -13.086 1 97.31 128 PRO B CA 1
ATOM 2547 C C . PRO B 1 128 ? 3.287 -32.25 -11.68 1 97.31 128 PRO B C 1
ATOM 2549 O O . PRO B 1 128 ? 2.285 -32.938 -11.477 1 97.31 128 PRO B O 1
ATOM 2552 N N . LYS B 1 129 ? 4.133 -31.906 -10.789 1 97 129 LYS B N 1
ATOM 2553 C CA . LYS B 1 129 ? 3.904 -32.281 -9.398 1 97 129 LYS B CA 1
ATOM 2554 C C . LYS B 1 129 ? 2.594 -31.703 -8.875 1 97 129 LYS B C 1
ATOM 2556 O O . LYS B 1 129 ? 1.827 -32.375 -8.195 1 97 129 LYS B O 1
ATOM 2561 N N . VAL B 1 130 ? 2.33 -30.453 -9.117 1 98.19 130 VAL B N 1
ATOM 2562 C CA . VAL B 1 130 ? 1.12 -29.766 -8.68 1 98.19 130 VAL B CA 1
ATOM 2563 C C . VAL B 1 130 ? -0.11 -30.469 -9.258 1 98.19 130 VAL B C 1
ATOM 2565 O O . VAL B 1 130 ? -1.079 -30.719 -8.539 1 98.19 130 VAL B O 1
ATOM 2568 N N . LEU B 1 131 ? -0.037 -30.812 -10.539 1 98.19 131 LEU B N 1
ATOM 2569 C CA . LEU B 1 131 ? -1.167 -31.453 -11.203 1 98.19 131 LEU B CA 1
ATOM 2570 C C . LEU B 1 131 ? -1.415 -32.844 -10.625 1 98.19 131 LEU B C 1
ATOM 2572 O O . LEU B 1 131 ? -2.566 -33.25 -10.453 1 98.19 131 LEU B O 1
ATOM 2576 N N . GLN B 1 132 ? -0.38 -33.531 -10.305 1 97.62 132 GLN B N 1
ATOM 2577 C CA . GLN B 1 132 ? -0.481 -34.875 -9.766 1 97.62 132 GLN B CA 1
ATOM 2578 C C . GLN B 1 132 ? -1.093 -34.875 -8.367 1 97.62 132 GLN B C 1
ATOM 2580 O O . GLN B 1 132 ? -1.848 -35.781 -8.008 1 97.62 132 GLN B O 1
ATOM 2585 N N . ARG B 1 133 ? -0.833 -33.875 -7.613 1 97.5 133 ARG B N 1
ATOM 2586 C CA . ARG B 1 133 ? -1.225 -33.812 -6.207 1 97.5 133 ARG B CA 1
ATOM 2587 C C . ARG B 1 133 ? -2.436 -32.906 -6.016 1 97.5 133 ARG B C 1
ATOM 2589 O O . ARG B 1 133 ? -2.795 -32.594 -4.883 1 97.5 133 ARG B O 1
ATOM 2596 N N . TRP B 1 134 ? -3.057 -32.594 -7.023 1 97.25 134 TRP B N 1
ATOM 2597 C CA . TRP B 1 134 ? -4.141 -31.609 -7 1 97.25 134 TRP B CA 1
ATOM 2598 C C . TRP B 1 134 ? -5.309 -32.094 -6.16 1 97.25 134 TRP B C 1
ATOM 2600 O O . TRP B 1 134 ? -5.746 -33.25 -6.316 1 97.25 134 TRP B O 1
ATOM 2610 N N . ASP B 1 135 ? -5.762 -31.297 -5.227 1 97 135 ASP B N 1
ATOM 2611 C CA . ASP B 1 135 ? -6.949 -31.594 -4.434 1 97 135 ASP B CA 1
ATOM 2612 C C . ASP B 1 135 ? -8.148 -30.781 -4.918 1 97 135 ASP B C 1
ATOM 2614 O O . ASP B 1 135 ? -8.234 -29.578 -4.664 1 97 135 ASP B O 1
ATOM 2618 N N . SER B 1 136 ? -9.094 -31.375 -5.523 1 94.38 136 SER B N 1
ATOM 2619 C CA . SER B 1 136 ? -10.234 -30.719 -6.156 1 94.38 136 SER B CA 1
ATOM 2620 C C . SER B 1 136 ? -11.234 -30.219 -5.113 1 94.38 136 SER B C 1
ATOM 2622 O O . SER B 1 136 ? -12.133 -29.438 -5.434 1 94.38 136 SER B O 1
ATOM 2624 N N . GLY B 1 137 ? -11.062 -30.609 -3.896 1 93.19 137 GLY B N 1
ATOM 2625 C CA . GLY B 1 137 ? -11.992 -30.234 -2.848 1 93.19 137 GLY B CA 1
ATOM 2626 C C . GLY B 1 137 ? -11.586 -28.969 -2.117 1 93.19 137 GLY B C 1
ATOM 2627 O O . GLY B 1 137 ? -12.336 -28.453 -1.286 1 93.19 137 GLY B O 1
ATOM 2628 N N . LYS B 1 138 ? -10.453 -28.484 -2.451 1 93 138 LYS B N 1
ATOM 2629 C CA . LYS B 1 138 ? -9.922 -27.312 -1.767 1 93 138 LYS B CA 1
ATOM 2630 C C . LYS B 1 138 ? -10.125 -26.047 -2.602 1 93 138 LYS B C 1
ATOM 2632 O O . LYS B 1 138 ? -10.281 -26.125 -3.822 1 93 138 LYS B O 1
ATOM 2637 N N . PRO B 1 139 ? -10.148 -24.875 -1.874 1 92 139 PRO B N 1
ATOM 2638 C CA . PRO B 1 139 ? -10.039 -23.641 -2.66 1 92 139 PRO B CA 1
ATOM 2639 C C . PRO B 1 139 ? -8.797 -23.625 -3.553 1 92 139 PRO B C 1
ATOM 2641 O O . PRO B 1 139 ? -7.797 -24.266 -3.242 1 92 139 PRO B O 1
ATOM 2644 N N . ALA B 1 140 ? -8.828 -22.828 -4.621 1 94.06 140 ALA B N 1
ATOM 2645 C CA . ALA B 1 140 ? -7.789 -22.844 -5.648 1 94.06 140 ALA B CA 1
ATOM 2646 C C . ALA B 1 140 ? -6.422 -22.531 -5.051 1 94.06 140 ALA B C 1
ATOM 2648 O O . ALA B 1 140 ? -5.43 -23.188 -5.379 1 94.06 140 ALA B O 1
ATOM 2649 N N . ASP B 1 141 ? -6.332 -21.469 -4.203 1 93.69 141 ASP B N 1
ATOM 2650 C CA . ASP B 1 141 ? -5.051 -21.078 -3.621 1 93.69 141 ASP B CA 1
ATOM 2651 C C . ASP B 1 141 ? -4.48 -22.203 -2.758 1 93.69 141 ASP B C 1
ATOM 2653 O O . ASP B 1 141 ? -3.283 -22.5 -2.816 1 93.69 141 ASP B O 1
ATOM 2657 N N . TYR B 1 142 ? -5.344 -22.906 -2.049 1 94.12 142 TYR B N 1
ATOM 2658 C CA . TYR B 1 142 ? -4.895 -24.031 -1.229 1 94.12 142 TYR B CA 1
ATOM 2659 C C . TYR B 1 142 ? -4.492 -25.219 -2.098 1 94.12 142 TYR B C 1
ATOM 2661 O O . TYR B 1 142 ? -3.49 -25.875 -1.824 1 94.12 142 TYR B O 1
ATOM 2669 N N . ALA B 1 143 ? -5.316 -25.469 -3.109 1 96.56 143 ALA B N 1
ATOM 2670 C CA . ALA B 1 143 ? -5.008 -26.578 -4 1 96.56 143 ALA B CA 1
ATOM 2671 C C . ALA B 1 143 ? -3.641 -26.406 -4.652 1 96.56 143 ALA B C 1
ATOM 2673 O O . ALA B 1 143 ? -2.816 -27.328 -4.641 1 96.56 143 ALA B O 1
ATOM 2674 N N . VAL B 1 144 ? -3.354 -25.219 -5.152 1 97.19 144 VAL B N 1
ATOM 2675 C CA . VAL B 1 144 ? -2.08 -24.922 -5.801 1 97.19 144 VAL B CA 1
ATOM 2676 C C . VAL B 1 144 ? -0.957 -24.938 -4.766 1 97.19 144 VAL B C 1
ATOM 2678 O O . VAL B 1 144 ? 0.066 -25.594 -4.965 1 97.19 144 VAL B O 1
ATOM 2681 N N . GLY B 1 145 ? -1.156 -24.219 -3.691 1 96.38 145 GLY B N 1
ATOM 2682 C CA . GLY B 1 145 ? -0.118 -24.062 -2.686 1 96.38 145 GLY B CA 1
ATOM 2683 C C . GLY B 1 145 ? 0.285 -25.359 -2.025 1 96.38 145 GLY B C 1
ATOM 2684 O O . GLY B 1 145 ? 1.475 -25.656 -1.901 1 96.38 145 GLY B O 1
ATOM 2685 N N . ASP B 1 146 ? -0.697 -26.094 -1.577 1 95.69 146 ASP B N 1
ATOM 2686 C CA . ASP B 1 146 ? -0.423 -27.375 -0.918 1 95.69 146 ASP B CA 1
ATOM 2687 C C . ASP B 1 146 ? 0.274 -28.344 -1.868 1 95.69 146 ASP B C 1
ATOM 2689 O O . ASP B 1 146 ? 1.186 -29.062 -1.464 1 95.69 146 ASP B O 1
ATOM 2693 N N . ALA B 1 147 ? -0.186 -28.391 -3.072 1 96.31 147 ALA B N 1
ATOM 2694 C CA . ALA B 1 147 ? 0.378 -29.297 -4.059 1 96.31 147 ALA B CA 1
ATOM 2695 C C . ALA B 1 147 ? 1.81 -28.906 -4.418 1 96.31 147 ALA B C 1
ATOM 2697 O O . ALA B 1 147 ? 2.664 -29.781 -4.621 1 96.31 147 ALA B O 1
ATOM 2698 N N . CYS B 1 148 ? 2.062 -27.641 -4.566 1 95.44 148 CYS B N 1
ATOM 2699 C CA . CYS B 1 148 ? 3.396 -27.156 -4.898 1 95.44 148 CYS B CA 1
ATOM 2700 C C . CYS B 1 148 ? 4.352 -27.328 -3.725 1 95.44 148 CYS B C 1
ATOM 2702 O O . CYS B 1 148 ? 5.457 -27.859 -3.895 1 95.44 148 CYS B O 1
ATOM 2704 N N . GLY B 1 149 ? 3.887 -26.969 -2.629 1 93 149 GLY B N 1
ATOM 2705 C CA . GLY B 1 149 ? 4.715 -27.016 -1.436 1 93 149 GLY B CA 1
ATOM 2706 C C . GLY B 1 149 ? 5.805 -25.953 -1.436 1 93 149 GLY B C 1
ATOM 2707 O O . GLY B 1 149 ? 5.906 -25.156 -2.375 1 93 149 GLY B O 1
ATOM 2708 N N . GLY B 1 150 ? 6.473 -25.812 -0.31 1 92.81 150 GLY B N 1
ATOM 2709 C CA . GLY B 1 150 ? 7.602 -24.906 -0.199 1 92.81 150 GLY B CA 1
ATOM 2710 C C . GLY B 1 150 ? 7.191 -23.453 0.009 1 92.81 150 GLY B C 1
ATOM 2711 O O . GLY B 1 150 ? 6 -23.156 0.109 1 92.81 150 GLY B O 1
ATOM 2712 N N . PRO B 1 151 ? 8.156 -22.641 0.039 1 97.12 151 PRO B N 1
ATOM 2713 C CA . PRO B 1 151 ? 7.895 -21.219 0.277 1 97.12 151 PRO B CA 1
ATOM 2714 C C . PRO B 1 151 ? 7.414 -20.484 -0.974 1 97.12 151 PRO B C 1
ATOM 2716 O O . PRO B 1 151 ? 7.664 -20.938 -2.094 1 97.12 151 PRO B O 1
ATOM 2719 N N . VAL B 1 152 ? 6.715 -19.484 -0.745 1 98.44 152 VAL B N 1
ATOM 2720 C CA . VAL B 1 152 ? 6.215 -18.625 -1.806 1 98.44 152 VAL B CA 1
ATOM 2721 C C . VAL B 1 152 ? 6.824 -17.234 -1.671 1 98.44 152 VAL B C 1
ATOM 2723 O O . VAL B 1 152 ? 6.863 -16.672 -0.576 1 98.44 152 VAL B O 1
ATOM 2726 N N . ILE B 1 153 ? 7.262 -16.703 -2.75 1 98.75 153 ILE B N 1
ATOM 2727 C CA . ILE B 1 153 ? 7.848 -15.359 -2.773 1 98.75 153 ILE B CA 1
ATOM 2728 C C . ILE B 1 153 ? 6.773 -14.336 -3.125 1 98.75 153 ILE B C 1
ATOM 2730 O O . ILE B 1 153 ? 6.039 -14.508 -4.102 1 98.75 153 ILE B O 1
ATOM 2734 N N . TYR B 1 154 ? 6.672 -13.352 -2.305 1 98.75 154 TYR B N 1
ATOM 2735 C CA . TYR B 1 154 ? 5.781 -12.211 -2.525 1 98.75 154 TYR B CA 1
ATOM 2736 C C . TYR B 1 154 ? 6.57 -10.922 -2.658 1 98.75 154 TYR B C 1
ATOM 2738 O O . TYR B 1 154 ? 7.305 -10.531 -1.743 1 98.75 154 TYR B O 1
ATOM 2746 N N . PRO B 1 155 ? 6.492 -10.195 -3.828 1 98.56 155 PRO B N 1
ATOM 2747 C CA . PRO B 1 155 ? 7.012 -8.828 -3.809 1 98.56 155 PRO B CA 1
ATOM 2748 C C . PRO B 1 155 ? 6.422 -7.988 -2.678 1 98.56 155 PRO B C 1
ATOM 2750 O O . PRO B 1 155 ? 5.23 -8.102 -2.377 1 98.56 155 PRO B O 1
ATOM 2753 N N . CYS B 1 156 ? 7.199 -7.152 -2.057 1 97.19 156 CYS B N 1
ATOM 2754 C CA . CYS B 1 156 ? 6.707 -6.281 -0.996 1 97.19 156 CYS B CA 1
ATOM 2755 C C . CYS B 1 156 ? 5.598 -5.367 -1.511 1 97.19 156 CYS B C 1
ATOM 2757 O O . CYS B 1 156 ? 4.723 -4.957 -0.749 1 97.19 156 CYS B O 1
ATOM 2759 N N . PHE B 1 157 ? 5.699 -5.02 -2.746 1 96.69 157 PHE B N 1
ATOM 2760 C CA . PHE B 1 157 ? 4.668 -4.266 -3.443 1 96.69 157 PHE B CA 1
ATOM 2761 C C . PHE B 1 157 ? 4.004 -5.117 -4.52 1 96.69 157 PHE B C 1
ATOM 2763 O O . PHE B 1 157 ? 4.645 -5.492 -5.504 1 96.69 157 PHE B O 1
ATOM 2770 N N . SER B 1 158 ? 2.764 -5.379 -4.285 1 98.06 158 SER B N 1
ATOM 2771 C CA . SER B 1 158 ? 2.02 -6.238 -5.203 1 98.06 158 SER B CA 1
ATOM 2772 C C . SER B 1 158 ? 1.981 -5.645 -6.605 1 98.06 158 SER B C 1
ATOM 2774 O O . SER B 1 158 ? 1.98 -4.422 -6.766 1 98.06 158 SER B O 1
ATOM 2776 N N . LEU B 1 159 ? 1.905 -6.523 -7.57 1 98.38 159 LEU B N 1
ATOM 2777 C CA . LEU B 1 159 ? 1.861 -6.082 -8.961 1 98.38 159 LEU B CA 1
ATOM 2778 C C . LEU B 1 159 ? 0.429 -6.082 -9.484 1 98.38 159 LEU B C 1
ATOM 2780 O O . LEU B 1 159 ? 0.177 -5.648 -10.617 1 98.38 159 LEU B O 1
ATOM 2784 N N . VAL B 1 160 ? -0.484 -6.602 -8.695 1 97.69 160 VAL B N 1
ATOM 2785 C CA . VAL B 1 160 ? -1.912 -6.504 -8.984 1 97.69 160 VAL B CA 1
ATOM 2786 C C . VAL B 1 160 ? -2.668 -6.148 -7.703 1 97.69 160 VAL B C 1
ATOM 2788 O O . VAL B 1 160 ? -2.234 -6.492 -6.602 1 97.69 160 VAL B O 1
ATOM 2791 N N . ASP B 1 161 ? -3.705 -5.406 -7.891 1 95.88 161 ASP B N 1
ATOM 2792 C CA . ASP B 1 161 ? -4.691 -5.262 -6.824 1 95.88 161 ASP B CA 1
ATOM 2793 C C . ASP B 1 161 ? -5.891 -6.18 -7.062 1 95.88 161 ASP B C 1
ATOM 2795 O O . ASP B 1 161 ? -5.945 -6.895 -8.062 1 95.88 161 ASP B O 1
ATOM 2799 N N . HIS B 1 162 ? -6.695 -6.27 -6.121 1 93 162 HIS B N 1
ATOM 2800 C CA . HIS B 1 162 ? -7.922 -7.055 -6.211 1 93 162 HIS B CA 1
ATOM 2801 C C . HIS B 1 162 ? -9.148 -6.152 -6.281 1 93 162 HIS B C 1
ATOM 2803 O O . HIS B 1 162 ? -9.312 -5.25 -5.457 1 93 162 HIS B O 1
ATOM 2809 N N . ALA B 1 163 ? -9.891 -6.348 -7.348 1 87.31 163 ALA B N 1
ATOM 2810 C CA . ALA B 1 163 ? -11.141 -5.59 -7.422 1 87.31 163 ALA B CA 1
ATOM 2811 C C . ALA B 1 163 ? -12.07 -5.941 -6.262 1 87.31 163 ALA B C 1
ATOM 2813 O O . ALA B 1 163 ? -12.328 -7.117 -5.996 1 87.31 163 ALA B O 1
ATOM 2814 N N . ASP B 1 164 ? -12.391 -5.062 -5.445 1 74.81 164 ASP B N 1
ATOM 2815 C CA . ASP B 1 164 ? -13.141 -5.293 -4.211 1 74.81 164 ASP B CA 1
ATOM 2816 C C . ASP B 1 164 ? -14.648 -5.312 -4.477 1 74.81 164 ASP B C 1
ATOM 2818 O O . ASP B 1 164 ? -15.438 -4.887 -3.631 1 74.81 164 ASP B O 1
ATOM 2822 N N . GLY B 1 165 ? -15.047 -5.809 -5.555 1 71.31 165 GLY B N 1
ATOM 2823 C CA . GLY B 1 165 ? -16.469 -5.914 -5.855 1 71.31 165 GLY B CA 1
ATOM 2824 C C . GLY B 1 165 ? -17.109 -7.145 -5.25 1 71.31 165 GLY B C 1
ATOM 2825 O O . GLY B 1 165 ? -16.516 -7.805 -4.391 1 71.31 165 GLY B O 1
ATOM 2826 N N . VAL B 1 166 ? -18.359 -7.449 -5.555 1 70.44 166 VAL B N 1
ATOM 2827 C CA . VAL B 1 166 ? -19.156 -8.562 -5.043 1 70.44 166 VAL B CA 1
ATOM 2828 C C . VAL B 1 166 ? -18.531 -9.883 -5.496 1 70.44 166 VAL B C 1
ATOM 2830 O O . VAL B 1 166 ? -18.25 -10.07 -6.684 1 70.44 166 VAL B O 1
ATOM 2833 N N . PRO B 1 167 ? -18.219 -10.703 -4.48 1 74.06 167 PRO B N 1
ATOM 2834 C CA . PRO B 1 167 ? -17.672 -12.008 -4.871 1 74.06 167 PRO B CA 1
ATOM 2835 C C . PRO B 1 167 ? -18.625 -12.797 -5.77 1 74.06 167 PRO B C 1
ATOM 2837 O O . PRO B 1 167 ? -19.844 -12.742 -5.582 1 74.06 167 PRO B O 1
ATOM 2840 N N . VAL B 1 168 ? -18.109 -13.43 -6.73 1 70.25 168 VAL B N 1
ATOM 2841 C CA . VAL B 1 168 ? -18.938 -14.195 -7.656 1 70.25 168 VAL B CA 1
ATOM 2842 C C . VAL B 1 168 ? -18.922 -15.672 -7.262 1 70.25 168 VAL B C 1
ATOM 2844 O O . VAL B 1 168 ? -19.781 -16.438 -7.691 1 70.25 168 VAL B O 1
ATOM 2847 N N . GLU B 1 169 ? -17.875 -16.016 -6.445 1 70.06 169 GLU B N 1
ATOM 2848 C CA . GLU B 1 169 ? -17.781 -17.406 -6.016 1 70.06 169 GLU B CA 1
ATOM 2849 C C . GLU B 1 169 ? -18.469 -17.625 -4.672 1 70.06 169 GLU B C 1
ATOM 2851 O O . GLU B 1 169 ? -18.422 -16.75 -3.799 1 70.06 169 GLU B O 1
ATOM 2856 N N . ARG B 1 170 ? -19.344 -18.672 -4.652 1 62.31 170 ARG B N 1
ATOM 2857 C CA . ARG B 1 170 ? -19.844 -19.109 -3.352 1 62.31 170 ARG B CA 1
ATOM 2858 C C . ARG B 1 170 ? -18.75 -19.797 -2.541 1 62.31 170 ARG B C 1
ATOM 2860 O O . ARG B 1 170 ? -17.984 -20.594 -3.078 1 62.31 170 ARG B O 1
ATOM 2867 N N . HIS B 1 171 ? -18.5 -19.219 -1.365 1 64.69 171 HIS B N 1
ATOM 2868 C CA . HIS B 1 171 ? -17.422 -19.797 -0.558 1 64.69 171 HIS B CA 1
ATOM 2869 C C . HIS B 1 171 ? -17.953 -20.891 0.357 1 64.69 171 HIS B C 1
ATOM 2871 O O . HIS B 1 171 ? -19.062 -20.797 0.874 1 64.69 171 HIS B O 1
ATOM 2877 N N . HIS B 1 172 ? -17.141 -21.859 0.397 1 58.97 172 HIS B N 1
ATOM 2878 C CA . HIS B 1 172 ? -17.531 -23.047 1.146 1 58.97 172 HIS B CA 1
ATOM 2879 C C . HIS B 1 172 ? -17.766 -22.719 2.617 1 58.97 172 HIS B C 1
ATOM 2881 O O . HIS B 1 172 ? -18.625 -23.312 3.264 1 58.97 172 HIS B O 1
ATOM 2887 N N . ASP B 1 173 ? -16.984 -21.781 3.059 1 56.09 173 ASP B N 1
ATOM 2888 C CA . ASP B 1 173 ? -17.094 -21.5 4.488 1 56.09 173 ASP B CA 1
ATOM 2889 C C . ASP B 1 173 ? -18.312 -20.641 4.785 1 56.09 173 ASP B C 1
ATOM 2891 O O . ASP B 1 173 ? -18.625 -20.359 5.945 1 56.09 173 ASP B O 1
ATOM 2895 N N . ARG B 1 174 ? -19.156 -20.344 3.916 1 58.53 174 ARG B N 1
ATOM 2896 C CA . ARG B 1 174 ? -20.406 -19.594 4.004 1 58.53 174 ARG B CA 1
ATOM 2897 C C . ARG B 1 174 ? -20.219 -18.312 4.797 1 58.53 174 ARG B C 1
ATOM 2899 O O . ARG B 1 174 ? -21.172 -17.766 5.355 1 58.53 174 ARG B O 1
ATOM 2906 N N . GLN B 1 175 ? -18.891 -18.016 4.957 1 62.19 175 GLN B N 1
ATOM 2907 C CA . GLN B 1 175 ? -18.703 -16.781 5.703 1 62.19 175 GLN B CA 1
ATOM 2908 C C . GLN B 1 175 ? -18.688 -15.57 4.773 1 62.19 175 GLN B C 1
ATOM 2910 O O . GLN B 1 175 ? -18.031 -15.594 3.725 1 62.19 175 GLN B O 1
ATOM 2915 N N . PRO B 1 176 ? -19.547 -14.617 5.168 1 65.75 176 PRO B N 1
ATOM 2916 C CA . PRO B 1 176 ? -19.516 -13.398 4.352 1 65.75 176 PRO B CA 1
ATOM 2917 C C . PRO B 1 176 ? -18.141 -12.742 4.332 1 65.75 176 PRO B C 1
ATOM 2919 O O . PRO B 1 176 ? -17.391 -12.852 5.305 1 65.75 176 PRO B O 1
ATOM 2922 N N . ARG B 1 177 ? -17.719 -12.422 3.197 1 67.56 177 ARG B N 1
ATOM 2923 C CA . ARG B 1 177 ? -16.469 -11.695 3.057 1 67.56 177 ARG B CA 1
ATOM 2924 C C . ARG B 1 177 ? -16.688 -10.188 3.148 1 67.56 177 ARG B C 1
ATOM 2926 O O . ARG B 1 177 ? -17.188 -9.57 2.201 1 67.56 177 ARG B O 1
ATOM 2933 N N . HIS B 1 178 ? -16.422 -9.594 4.32 1 78.75 178 HIS B N 1
ATOM 2934 C CA . HIS B 1 178 ? -16.625 -8.172 4.555 1 78.75 178 HIS B CA 1
ATOM 2935 C C . HIS B 1 178 ? -15.312 -7.406 4.527 1 78.75 178 HIS B C 1
ATOM 2937 O O . HIS B 1 178 ? -15.305 -6.184 4.348 1 78.75 178 HIS B O 1
ATOM 2943 N N . GLU B 1 179 ? -14.281 -8.266 4.551 1 80 179 GLU B N 1
ATOM 2944 C CA . GLU B 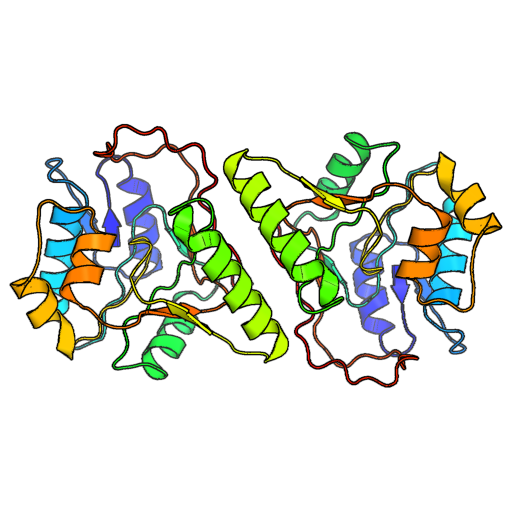1 179 ? -12.984 -7.609 4.668 1 80 179 GLU B CA 1
ATOM 2945 C C . GLU B 1 179 ? -12.547 -7.004 3.334 1 80 179 GLU B C 1
ATOM 2947 O O . GLU B 1 179 ? -12.922 -7.504 2.27 1 80 179 GLU B O 1
ATOM 2952 N N . ARG B 1 180 ? -11.828 -5.938 3.469 1 82.62 180 ARG B N 1
ATOM 2953 C CA . ARG B 1 180 ? -11.242 -5.336 2.275 1 82.62 180 ARG B CA 1
ATOM 2954 C C . ARG B 1 180 ? -10.352 -6.332 1.542 1 82.62 180 ARG B C 1
ATOM 2956 O O . ARG B 1 180 ? -9.594 -7.078 2.17 1 82.62 180 ARG B O 1
ATOM 2963 N N . ARG B 1 181 ? -10.57 -6.422 0.281 1 83.69 181 ARG B N 1
ATOM 2964 C CA . ARG B 1 181 ? -9.742 -7.27 -0.568 1 83.69 181 ARG B CA 1
ATOM 2965 C C . ARG B 1 181 ? -8.828 -6.434 -1.452 1 83.69 181 ARG B C 1
ATOM 2967 O O . ARG B 1 181 ? -9.047 -6.328 -2.66 1 83.69 181 ARG B O 1
ATOM 2974 N N . ARG B 1 182 ? -7.848 -5.836 -0.825 1 91.5 182 ARG B N 1
ATOM 2975 C CA . ARG B 1 182 ? -6.848 -5.016 -1.502 1 91.5 182 ARG B CA 1
ATOM 2976 C C . ARG B 1 182 ? -5.438 -5.441 -1.114 1 91.5 182 ARG B C 1
ATOM 2978 O O . ARG B 1 182 ? -5.246 -6.133 -0.111 1 91.5 182 ARG B O 1
ATOM 2985 N N . ALA B 1 183 ? -4.609 -5.062 -1.928 1 95.5 183 ALA B N 1
ATOM 2986 C CA . ALA B 1 183 ? -3.209 -5.352 -1.621 1 95.5 183 ALA B CA 1
ATOM 2987 C C . ALA B 1 183 ? -2.729 -4.527 -0.43 1 95.5 183 ALA B C 1
ATOM 2989 O O . ALA B 1 183 ? -3.137 -3.375 -0.258 1 95.5 183 ALA B O 1
ATOM 2990 N N . TRP B 1 184 ? -1.877 -5.148 0.329 1 94.75 184 TRP B N 1
ATOM 2991 C CA . TRP B 1 184 ? -1.196 -4.387 1.373 1 94.75 184 TRP B CA 1
ATOM 2992 C C . TRP B 1 184 ? -0.507 -3.158 0.79 1 94.75 184 TRP B C 1
ATOM 2994 O O . TRP B 1 184 ? -0.656 -2.051 1.311 1 94.75 184 TRP B O 1
ATOM 3004 N N . ARG B 1 185 ? 0.272 -3.375 -0.227 1 94.38 185 ARG B N 1
ATOM 3005 C CA . ARG B 1 185 ? 1.021 -2.359 -0.959 1 94.38 185 ARG B CA 1
ATOM 3006 C C . ARG B 1 185 ? 0.995 -2.635 -2.459 1 94.38 185 ARG B C 1
ATOM 3008 O O . ARG B 1 185 ? 1.097 -3.787 -2.887 1 9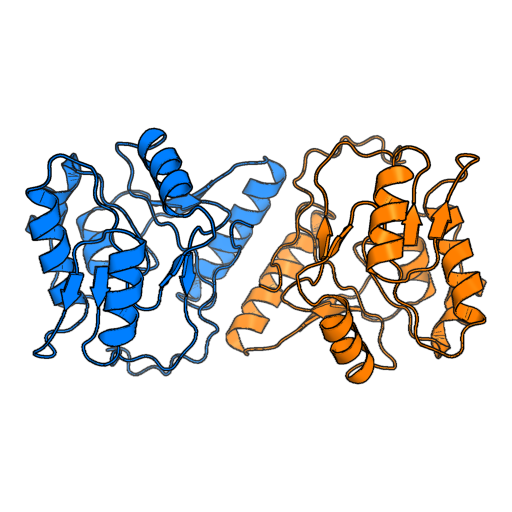4.38 185 ARG B O 1
ATOM 3015 N N . LEU B 1 186 ? 0.851 -1.576 -3.197 1 93.88 186 LEU B N 1
ATOM 3016 C CA . LEU B 1 186 ? 0.851 -1.701 -4.652 1 93.88 186 LEU B CA 1
ATOM 3017 C C . LEU B 1 186 ? 2.078 -1.025 -5.254 1 93.88 186 LEU B C 1
ATOM 3019 O O . LEU B 1 186 ? 2.465 0.064 -4.824 1 93.88 186 LEU B O 1
ATOM 3023 N N . HIS B 1 187 ? 2.625 -1.706 -6.258 1 91 187 HIS B N 1
ATOM 3024 C CA . HIS B 1 187 ? 3.744 -1.112 -6.977 1 91 187 HIS B CA 1
ATOM 3025 C C . HIS B 1 187 ? 3.295 0.09 -7.801 1 91 187 HIS B C 1
ATOM 3027 O O . HIS B 1 187 ? 2.379 -0.022 -8.617 1 91 187 HIS B O 1
ATOM 3033 N N . GLY B 1 188 ? 3.744 1.281 -7.387 1 76.31 188 GLY B N 1
ATOM 3034 C CA . GLY B 1 188 ? 3.393 2.508 -8.086 1 76.31 188 GLY B CA 1
ATOM 3035 C C . GLY B 1 188 ? 4.457 2.967 -9.062 1 76.31 188 GLY B C 1
ATOM 3036 O O . GLY B 1 188 ? 5.609 2.533 -8.977 1 76.31 188 GLY B O 1
#

Sequence (376 aa):
MIAHRLRIEHAQLLADQLQAHLFIDETGHGANWNHHRALEWAARQECRVVVLEDDALPVQGFVAKVIDWLSRFPDDMLSFYLGTGRPPQYQLEIATKLIAADRDRAEHITLQRLLHAVCYSVPPSLIPKVLQRWDSGKPADYAVGDACGGPVIYPCFSLVDHADGVPVERHHDRQPRHERRRAWRLHGMIAHRLRIEHAQLLADQLQAHLFIDETGHGANWNHHRALEWAARQECRVVVLEDDALPVQGFVAKVIDWLSRFPDDMLSFYLGTGRPPQYQLEIATKLIAADRDRAEHITLQRLLHAVCYSVPPSLIPKVLQRWDSGKPADYAVGDACGGPVIYPCFSLVDHADGVPVERHHDRQPRHERRRAWRLHG

Radius of gyration: 23.28 Å; Cα contacts (8 Å, |Δi|>4): 688; chains: 2; bounding box: 44×69×47 Å

Nearest PDB structures (foldseek):
  2pa4-assembly1_B  TM=5.520E-01  e=2.902E-03  Corynebacterium glutamicum ATCC 13032
  2pa4-assembly3_D  TM=5.691E-01  e=4.285E-03  Corynebacterium glutamicum ATCC 13032
  8b31-assembly1_B  TM=5.267E-01  e=9.966E-03  Thermocrispum agreste DSM 44070
  8b68-assembly1_B  TM=5.588E-01  e=1.471E-02  Thermocrispum agreste DSM 44070
  7d73-assembly1_F  TM=5.258E-01  e=5.053E-02  Homo sapiens

Solvent-accessible surface area (backbone atoms only — not comparable to full-atom values): 20334 Å² total; per-residue (Å²): 54,42,28,52,61,94,42,43,70,62,28,52,54,51,26,61,74,67,71,46,65,77,46,72,40,81,81,69,76,47,66,35,55,48,52,50,51,50,50,56,55,42,66,72,46,91,61,84,52,70,45,32,32,52,52,45,41,68,32,90,64,35,68,64,52,51,50,52,52,44,68,75,39,60,82,44,37,36,31,38,45,46,56,34,47,56,59,64,89,48,48,65,58,52,44,53,46,49,52,51,21,26,56,68,59,48,67,50,44,76,40,75,50,46,78,50,60,49,25,32,28,60,22,69,90,46,41,64,52,23,64,74,51,52,42,83,86,38,59,45,24,52,20,51,25,65,30,58,45,62,59,22,38,29,48,61,42,8,46,27,36,42,61,71,64,83,78,85,68,85,56,90,80,71,61,82,82,70,40,40,43,35,38,52,21,64,53,126,53,42,28,52,59,92,43,44,70,61,28,50,54,51,25,61,73,67,71,45,65,78,46,69,38,81,82,69,76,46,65,34,54,47,53,51,52,50,52,56,54,42,66,74,46,92,60,85,52,70,45,34,32,53,53,45,41,68,33,91,64,36,68,65,54,48,52,52,52,44,68,76,38,61,82,42,36,36,31,39,44,48,58,34,48,55,59,63,88,47,47,64,58,52,44,53,47,49,52,51,22,26,55,68,60,47,66,50,44,73,40,76,51,45,78,50,59,50,24,33,28,62,22,68,88,45,40,64,52,23,64,73,51,52,43,82,88,38,60,43,23,50,20,51,25,65,30,58,47,62,59,22,39,30,48,62,42,9,44,27,38,41,61,71,64,82,78,85,70,85,56,89,79,73,60,83,82,69,41,40,43,34,37,52,21,65,53,126

Foldseek 3Di:
DEEEPVLVVQQVVVCVVLVHDYFYDPPCLDDQVRLLVVLVVQLPDPDWDKDAYSQKAFDVVLNVVVVVVCVVCLQAKEDQFAWPDPPPVCRVVLVVQLVVCVVVVNFKDKDFFQGDPRMITHRNVQSVQLSVQADSPDDNRCRNGVSSGGIYIYGSAHRIWGNQDDDPDCDPVNDDRPDGTTGPHHDD/DEEEPVLVVLQVVVCVVLVHDYFYDPPCLDDQVRLLVVLVVQLPDPDWDKDAYSQKAFDVVLNVVVVVVCVVCLQAKEDQFAWPDPPPVCRVVLVVQLVVCVVVVNFKDKDFFQGDPRMITHRNVQSVQLSVQADSPDPNRCRNGVSSGGIYIYGSAHRIWGNQDDDPDCDPVNDDRPDGTTGPHHDD

Secondary structure (DSSP, 8-state):
-EEEGGGHHHHHHHHHHHTPPPEEETT---HHHHHHHHHHHHTT-SS---EEBTTEEEPTTHHHHHHHHHHH-TTSEEES--BSSSSHHHHHHHHHHHHHHHHHT-SEEEESS----SEEE--GGGHHHHHHT--TTS-HHHHHHHHH-S-EEEESSBSEEE--S---SPPTT-----S---BSSB--/-EEEGGGHHHHHHHHHHHTPPPEEETT---HHHHHHHHHHHHTT-SS---EEBTTEEEPTTHHHHHHHHHHH-TTSEEES--BSSSSHHHHHHHHHHHHHHHHHT-SEEEESS----SEEE--GGGHHHHHHT--TTS-HHHHHHHHH-S-EEEESSBSEEE--S---SPPTT-----S---BSSB--

Organism: Enterobacter sp. (strain 638) (NCBI:txid399742)